Protein AF-W1NHV4-F1 (afdb_monomer_lite)

Structure (mmCIF, N/CA/C/O backbone):
data_AF-W1NHV4-F1
#
_entry.id   AF-W1NHV4-F1
#
loop_
_atom_site.group_PDB
_atom_site.id
_atom_site.type_symbol
_atom_site.label_atom_id
_atom_site.label_alt_id
_atom_site.label_comp_id
_atom_site.label_asym_id
_atom_site.label_entity_id
_atom_site.label_seq_id
_atom_site.pdbx_PDB_ins_code
_atom_site.Cartn_x
_atom_site.Cartn_y
_atom_site.Cartn_z
_atom_site.occupancy
_atom_site.B_iso_or_equiv
_atom_site.auth_seq_id
_atom_site.auth_comp_id
_atom_site.auth_asym_id
_atom_site.auth_atom_id
_atom_site.pdbx_PDB_model_num
ATOM 1 N N . MET A 1 1 ? 0.121 -17.713 -3.257 1.00 36.97 1 MET A N 1
ATOM 2 C CA . MET A 1 1 ? 0.623 -18.072 -1.911 1.00 36.97 1 MET A CA 1
ATOM 3 C C . MET A 1 1 ? 0.901 -16.801 -1.119 1.00 36.97 1 MET A C 1
ATOM 5 O O . MET A 1 1 ? 1.816 -16.058 -1.459 1.00 36.97 1 MET A O 1
ATOM 9 N N . ARG A 1 2 ? 0.056 -16.506 -0.126 1.00 38.03 2 ARG A N 1
ATOM 10 C CA . ARG A 1 2 ? 0.195 -15.364 0.790 1.00 38.03 2 ARG A CA 1
ATOM 11 C C . ARG A 1 2 ? 1.326 -15.723 1.761 1.00 38.03 2 ARG A C 1
ATOM 13 O O . ARG A 1 2 ? 1.175 -16.647 2.546 1.00 38.03 2 ARG A O 1
ATOM 20 N N . LYS A 1 3 ? 2.493 -15.087 1.636 1.00 39.41 3 LYS A N 1
ATOM 21 C CA . LYS A 1 3 ? 3.604 -15.299 2.575 1.00 39.41 3 LYS A CA 1
ATOM 22 C C . LYS A 1 3 ? 3.245 -14.565 3.867 1.00 39.41 3 LYS A C 1
ATOM 24 O O . LYS A 1 3 ? 3.021 -13.354 3.811 1.00 39.41 3 LYS A O 1
ATOM 29 N N . GLU A 1 4 ? 3.141 -15.279 4.985 1.00 45.03 4 GLU A N 1
ATOM 30 C CA . GLU A 1 4 ? 2.967 -14.656 6.299 1.00 45.03 4 GLU A CA 1
ATOM 31 C C . GLU A 1 4 ? 4.111 -13.661 6.521 1.00 45.03 4 GLU A C 1
ATOM 33 O O . GLU A 1 4 ? 5.291 -13.984 6.360 1.00 45.03 4 GLU A O 1
ATOM 38 N N . ARG A 1 5 ? 3.766 -12.400 6.797 1.00 49.97 5 ARG A N 1
ATOM 39 C CA . ARG A 1 5 ? 4.763 -11.383 7.132 1.00 49.97 5 ARG A CA 1
ATOM 40 C C . ARG A 1 5 ? 5.202 -11.654 8.568 1.00 49.97 5 ARG A C 1
ATOM 42 O O . ARG A 1 5 ? 4.560 -11.175 9.495 1.00 49.97 5 ARG A O 1
ATOM 49 N N . HIS A 1 6 ? 6.256 -12.449 8.739 1.00 53.03 6 HIS A N 1
ATOM 50 C CA . HIS A 1 6 ? 6.857 -12.672 10.050 1.00 53.03 6 HIS A CA 1
ATOM 51 C C . HIS A 1 6 ? 7.302 -11.333 10.648 1.00 53.03 6 HIS A C 1
ATOM 53 O O . HIS A 1 6 ? 7.964 -10.528 9.987 1.00 53.03 6 HIS A O 1
ATOM 59 N N . LEU A 1 7 ? 6.900 -11.089 11.895 1.00 61.88 7 LEU A N 1
ATOM 60 C CA . LEU A 1 7 ? 7.459 -10.015 12.705 1.00 61.88 7 LEU A CA 1
ATOM 61 C C . LEU A 1 7 ? 8.956 -10.267 12.863 1.00 61.88 7 LEU A C 1
ATOM 63 O O . LEU A 1 7 ? 9.374 -11.402 13.071 1.00 61.88 7 LEU A O 1
ATOM 67 N N . TYR A 1 8 ? 9.748 -9.207 12.748 1.00 70.75 8 TYR A N 1
ATOM 68 C CA . TYR A 1 8 ? 11.199 -9.297 12.774 1.00 70.75 8 TYR A CA 1
ATOM 69 C C . TYR A 1 8 ? 11.680 -9.775 14.150 1.00 70.75 8 TYR A C 1
ATOM 71 O O . TYR A 1 8 ? 11.589 -9.050 15.141 1.00 70.75 8 TYR A O 1
ATOM 79 N N . THR A 1 9 ? 12.160 -11.010 14.222 1.00 79.81 9 THR A N 1
ATOM 80 C CA . THR A 1 9 ? 12.624 -11.641 15.459 1.00 79.81 9 THR A CA 1
ATOM 81 C C . THR A 1 9 ? 14.094 -11.327 15.737 1.00 79.81 9 THR A C 1
ATOM 83 O O . THR A 1 9 ? 14.840 -10.851 14.878 1.00 79.81 9 THR A O 1
ATOM 86 N N . HIS A 1 10 ? 14.555 -11.638 16.950 1.00 82.56 10 HIS A N 1
ATOM 87 C CA . HIS A 1 10 ? 15.978 -11.551 17.286 1.00 82.56 10 HIS A CA 1
ATOM 88 C C . HIS A 1 10 ? 16.854 -12.389 16.334 1.00 82.56 10 HIS A C 1
ATOM 90 O O . HIS A 1 10 ? 17.916 -11.940 15.903 1.00 82.56 10 HIS A O 1
ATOM 96 N N . ASN A 1 11 ? 16.370 -13.570 15.939 1.00 81.19 11 ASN A N 1
ATOM 97 C CA . ASN A 1 11 ? 17.054 -14.439 14.983 1.00 81.19 11 ASN A CA 1
ATOM 98 C C . ASN A 1 11 ? 17.150 -13.796 13.593 1.00 81.19 11 ASN A C 1
ATOM 100 O O . ASN A 1 11 ? 18.205 -13.875 12.962 1.00 81.19 11 ASN A O 1
ATOM 104 N N . ASP A 1 12 ? 16.108 -13.082 13.153 1.00 79.25 12 ASP A N 1
ATOM 105 C CA . ASP A 1 12 ? 16.146 -12.302 11.909 1.00 79.25 12 ASP A CA 1
ATOM 106 C C . ASP A 1 12 ? 17.193 -11.184 11.989 1.00 79.25 12 ASP A C 1
ATOM 108 O O . ASP A 1 12 ? 17.888 -10.907 11.012 1.00 79.25 12 ASP A O 1
ATOM 112 N N . TRP A 1 13 ? 17.388 -10.587 13.169 1.00 79.81 13 TRP A N 1
ATOM 113 C CA . TRP A 1 13 ? 18.407 -9.559 13.402 1.00 79.81 13 TRP A CA 1
ATOM 114 C C . TRP A 1 13 ? 19.836 -10.106 13.307 1.00 79.81 13 TRP A C 1
ATOM 116 O O . TRP A 1 13 ? 20.701 -9.497 12.669 1.00 79.81 13 TRP A O 1
ATOM 126 N N . ILE A 1 14 ? 20.080 -11.287 13.876 1.00 81.25 14 ILE A N 1
ATOM 127 C CA . ILE A 1 14 ? 21.361 -11.994 13.741 1.00 81.25 14 ILE A CA 1
ATOM 128 C C . ILE A 1 14 ? 21.604 -12.362 12.274 1.00 81.25 14 ILE A C 1
ATOM 130 O O . ILE A 1 14 ? 22.683 -12.104 11.731 1.00 81.25 14 ILE A O 1
ATOM 134 N N . GLN A 1 15 ? 20.588 -12.913 11.605 1.00 78.56 15 GLN A N 1
ATOM 135 C CA . GLN A 1 15 ? 20.672 -13.298 10.200 1.00 78.56 15 GLN A CA 1
ATOM 136 C C . GLN A 1 15 ? 20.927 -12.085 9.298 1.00 78.56 15 GLN A C 1
ATOM 138 O O . GLN 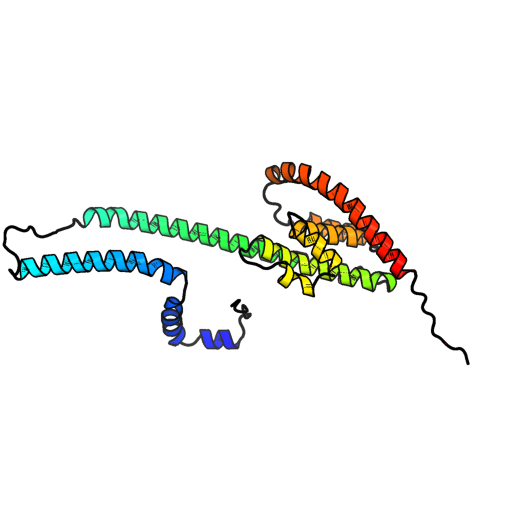A 1 15 ? 21.710 -12.168 8.345 1.00 78.56 15 GLN A O 1
ATOM 143 N N . HIS A 1 16 ? 20.330 -10.943 9.632 1.00 78.06 16 HIS A N 1
ATOM 144 C CA . HIS A 1 16 ? 20.620 -9.668 9.006 1.00 78.06 16 HIS A CA 1
ATOM 145 C C . HIS A 1 16 ? 22.097 -9.343 9.205 1.00 78.06 16 HIS A C 1
ATOM 147 O O . HIS A 1 16 ? 22.797 -9.204 8.212 1.00 78.06 16 HIS A O 1
ATOM 153 N N . ARG A 1 17 ? 22.657 -9.288 10.416 1.00 80.81 17 ARG A N 1
ATOM 154 C CA . ARG A 1 17 ? 24.062 -8.866 10.640 1.00 80.81 17 ARG A CA 1
ATOM 155 C C . ARG A 1 17 ? 25.139 -9.658 9.862 1.00 80.81 17 ARG A C 1
ATOM 157 O O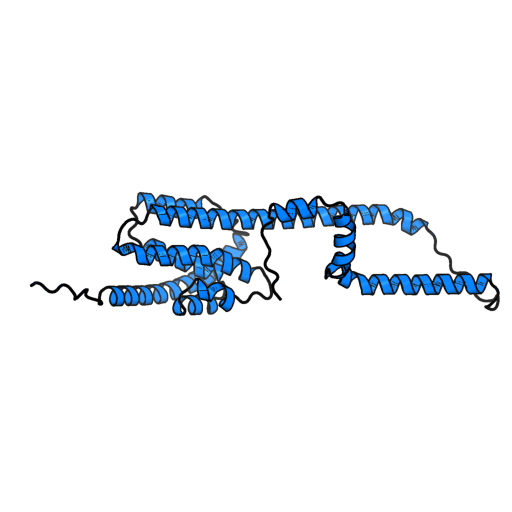 . ARG A 1 17 ? 26.262 -9.177 9.751 1.00 80.81 17 ARG A O 1
ATOM 164 N N . SER A 1 18 ? 24.815 -10.818 9.285 1.00 83.69 18 SER A N 1
ATOM 165 C CA . SER A 1 18 ? 25.718 -11.566 8.398 1.00 83.69 18 SER A CA 1
ATOM 166 C C . SER A 1 18 ? 26.233 -10.742 7.199 1.00 83.69 18 SER A C 1
ATOM 168 O O . SER A 1 18 ? 25.492 -10.013 6.540 1.00 83.69 18 SER A O 1
ATOM 170 N N . SER A 1 19 ? 27.518 -10.893 6.866 1.00 80.88 19 SER A N 1
ATOM 171 C CA . SER A 1 19 ? 28.157 -10.223 5.719 1.00 80.88 19 SER A CA 1
ATOM 172 C C . SER A 1 19 ? 27.645 -10.737 4.364 1.00 80.88 19 SER A C 1
ATOM 174 O O . SER A 1 19 ? 27.509 -9.968 3.411 1.00 80.88 19 SER A O 1
ATOM 176 N N . LEU A 1 20 ? 27.255 -12.017 4.301 1.00 80.06 20 LEU A N 1
ATOM 177 C CA . LEU A 1 20 ? 26.679 -12.677 3.119 1.00 80.06 20 LEU A CA 1
ATOM 178 C C . LEU A 1 20 ? 25.249 -12.218 2.781 1.00 80.06 20 LEU A C 1
ATOM 180 O O . LEU A 1 20 ? 24.668 -12.661 1.785 1.00 80.06 20 LEU A O 1
ATOM 184 N N . ARG A 1 21 ? 24.673 -11.315 3.581 1.00 78.69 21 ARG A N 1
ATOM 185 C CA . ARG A 1 21 ? 23.338 -10.755 3.363 1.00 78.69 21 ARG A CA 1
ATOM 186 C C . ARG A 1 21 ? 23.200 -10.098 1.990 1.00 78.69 21 ARG A C 1
ATOM 188 O O . ARG A 1 21 ? 22.196 -10.315 1.320 1.00 78.69 21 ARG A O 1
ATOM 195 N N . HIS A 1 22 ? 24.206 -9.343 1.548 1.00 79.25 22 HIS A N 1
ATOM 196 C CA . HIS A 1 22 ? 24.170 -8.646 0.257 1.00 79.25 22 HIS A CA 1
ATOM 197 C C . HIS A 1 22 ? 24.079 -9.624 -0.915 1.00 79.25 22 HIS A C 1
ATOM 199 O O . HIS A 1 22 ? 23.268 -9.426 -1.812 1.00 79.25 22 HIS A O 1
ATOM 205 N N . VAL A 1 23 ? 24.832 -10.727 -0.866 1.00 80.38 23 VAL A N 1
ATOM 206 C CA . VAL A 1 23 ? 24.798 -11.776 -1.897 1.00 80.38 23 VAL A CA 1
ATOM 207 C C . VAL A 1 23 ? 23.439 -12.470 -1.915 1.00 80.38 23 VAL A C 1
ATOM 209 O O . VAL A 1 23 ? 22.836 -12.632 -2.974 1.00 80.38 23 VAL A O 1
ATOM 212 N N . ARG A 1 24 ? 22.903 -12.817 -0.739 1.00 80.81 24 ARG A N 1
ATOM 213 C CA . ARG A 1 24 ? 21.566 -13.414 -0.633 1.00 80.81 24 ARG A CA 1
ATOM 214 C C . ARG A 1 24 ? 20.487 -12.476 -1.164 1.00 80.81 24 ARG A C 1
ATOM 216 O O . ARG A 1 24 ? 19.602 -12.923 -1.887 1.00 80.81 24 ARG A O 1
ATOM 223 N N . HIS A 1 25 ? 20.571 -11.187 -0.837 1.00 77.25 25 HIS A N 1
ATOM 224 C CA . HIS A 1 25 ? 19.632 -10.195 -1.340 1.00 77.25 25 HIS A CA 1
ATOM 225 C C . HIS A 1 25 ? 19.751 -10.011 -2.845 1.00 77.25 25 HIS A C 1
ATOM 227 O O . HIS A 1 25 ? 18.714 -10.027 -3.496 1.00 77.25 25 HIS A O 1
ATOM 233 N N . LEU A 1 26 ? 20.961 -9.932 -3.402 1.00 79.50 26 LEU A N 1
ATOM 234 C CA . LEU A 1 26 ? 21.180 -9.865 -4.850 1.00 79.50 26 LEU A CA 1
ATOM 235 C C . LEU A 1 26 ? 20.558 -11.067 -5.570 1.00 79.50 26 LEU A C 1
ATOM 237 O O . LEU A 1 26 ? 19.784 -10.878 -6.505 1.00 79.50 26 LEU A O 1
ATOM 241 N N . LEU A 1 27 ? 20.808 -12.286 -5.083 1.00 78.81 27 LEU A N 1
ATOM 242 C CA . LEU A 1 27 ? 20.239 -13.506 -5.664 1.00 78.81 27 LEU A CA 1
ATOM 243 C C . LEU A 1 27 ? 18.713 -13.562 -5.511 1.00 78.81 27 LEU A C 1
ATOM 245 O O . LEU A 1 27 ? 18.005 -13.907 -6.452 1.00 78.81 27 LEU A O 1
ATOM 249 N N . SER A 1 28 ? 18.181 -13.159 -4.354 1.00 77.88 28 SER A N 1
ATOM 250 C CA . SER A 1 28 ? 16.730 -13.089 -4.138 1.00 77.88 28 SER A CA 1
ATOM 251 C C . SER A 1 28 ? 16.059 -11.948 -4.913 1.00 77.88 28 SER A C 1
ATOM 253 O O . SER A 1 28 ? 14.869 -12.032 -5.209 1.00 77.88 28 SER A O 1
ATOM 255 N N . SER A 1 29 ? 16.804 -10.901 -5.281 1.00 75.94 29 SER A N 1
ATOM 256 C CA . SER A 1 29 ? 16.293 -9.728 -6.000 1.00 75.94 29 SER A CA 1
ATOM 257 C C . SER A 1 29 ? 15.784 -10.105 -7.391 1.00 75.94 29 SER A C 1
ATOM 259 O O . SER A 1 29 ? 14.795 -9.543 -7.855 1.00 75.94 29 SER A O 1
ATOM 261 N N . LEU A 1 30 ? 16.365 -11.142 -8.006 1.00 70.75 30 LEU A N 1
ATOM 262 C CA . LEU A 1 30 ? 15.905 -11.705 -9.281 1.00 70.75 30 LEU A CA 1
ATOM 263 C C . LEU A 1 30 ? 14.493 -12.314 -9.208 1.00 70.75 30 LEU A C 1
ATOM 265 O O . LEU A 1 30 ? 13.847 -12.482 -10.235 1.00 70.75 30 LEU A O 1
ATOM 269 N N . SER A 1 31 ? 13.981 -12.597 -8.005 1.00 75.81 31 SER A N 1
ATOM 270 C CA . SER A 1 31 ? 12.590 -13.031 -7.796 1.00 75.81 31 SER A CA 1
ATOM 271 C C . SER A 1 31 ? 11.607 -11.869 -7.586 1.00 75.81 31 SER A C 1
ATOM 273 O O . SER A 1 31 ? 10.395 -12.080 -7.501 1.00 75.81 31 SER A O 1
ATOM 275 N N . SER A 1 32 ? 12.101 -10.630 -7.488 1.00 85.12 32 SER A N 1
ATOM 276 C CA . SER A 1 32 ? 11.257 -9.455 -7.279 1.00 85.12 32 SER A CA 1
ATOM 277 C C . SER A 1 32 ? 10.478 -9.118 -8.545 1.00 85.12 32 SER A C 1
ATOM 279 O O . SER A 1 32 ? 11.055 -8.951 -9.618 1.00 85.12 32 SER A O 1
ATOM 281 N N . ARG A 1 33 ? 9.162 -8.912 -8.410 1.00 81.94 33 ARG A N 1
ATOM 282 C CA . ARG A 1 33 ? 8.297 -8.456 -9.513 1.00 81.94 33 ARG A CA 1
ATOM 283 C C . ARG A 1 33 ? 8.788 -7.159 -10.154 1.00 81.94 33 ARG A C 1
ATOM 285 O O . ARG A 1 33 ? 8.660 -7.006 -11.361 1.00 81.94 33 ARG A O 1
ATOM 292 N N . VAL A 1 34 ? 9.382 -6.258 -9.367 1.00 83.88 34 VAL A N 1
ATOM 293 C CA . VAL A 1 34 ? 9.935 -4.997 -9.883 1.00 83.88 34 VAL A CA 1
ATOM 294 C C . VAL A 1 34 ? 11.126 -5.272 -10.800 1.00 83.88 34 VAL A C 1
ATOM 296 O O . VAL A 1 34 ? 11.172 -4.759 -11.913 1.00 83.88 34 VAL A O 1
ATOM 299 N N . VAL A 1 35 ? 12.051 -6.138 -10.382 1.00 84.06 35 VAL A N 1
ATOM 300 C CA . VAL A 1 35 ? 13.222 -6.509 -11.192 1.00 84.06 35 VAL A CA 1
ATOM 301 C C . VAL A 1 35 ? 12.794 -7.273 -12.440 1.00 84.06 35 VAL A C 1
ATOM 303 O O . VAL A 1 35 ? 13.227 -6.930 -13.534 1.00 84.06 35 VAL A O 1
ATOM 306 N N . LEU A 1 36 ? 11.873 -8.230 -12.305 1.00 85.62 36 LEU A N 1
ATOM 307 C CA . LEU A 1 36 ? 11.320 -8.974 -13.438 1.00 85.62 36 LEU A CA 1
ATOM 308 C C . LEU A 1 36 ? 10.607 -8.060 -14.444 1.00 85.62 36 LEU A C 1
ATOM 310 O O . LEU A 1 36 ? 10.719 -8.280 -15.645 1.00 85.62 36 LEU A O 1
ATOM 314 N N . SER A 1 37 ? 9.943 -6.995 -13.983 1.00 89.38 37 SER A N 1
ATOM 315 C CA . SER A 1 37 ? 9.321 -6.011 -14.878 1.00 89.38 37 SER A CA 1
ATOM 316 C C . SER A 1 37 ? 10.331 -5.164 -15.664 1.00 89.38 37 SER A C 1
ATOM 318 O O . SER A 1 37 ? 10.003 -4.664 -16.736 1.00 89.38 37 SER A O 1
ATOM 320 N N . LEU A 1 38 ? 11.570 -5.037 -15.172 1.00 90.88 38 LEU A N 1
ATOM 321 C CA . LEU A 1 38 ? 12.655 -4.331 -15.860 1.00 90.88 38 LEU A CA 1
ATOM 322 C C . LEU A 1 38 ? 13.394 -5.219 -16.870 1.00 90.88 38 LEU A C 1
ATOM 324 O O . LEU A 1 38 ? 14.105 -4.691 -17.723 1.00 90.88 38 LEU A O 1
ATOM 328 N N . VAL A 1 39 ? 13.222 -6.544 -16.817 1.00 90.12 39 VAL A N 1
ATOM 329 C CA . VAL A 1 39 ? 13.920 -7.473 -17.719 1.00 90.12 39 VAL A CA 1
ATOM 330 C C . VAL A 1 39 ? 13.601 -7.193 -19.196 1.00 90.12 39 VAL A C 1
ATOM 332 O O . VAL A 1 39 ? 14.555 -7.006 -19.950 1.00 90.12 39 VAL A O 1
ATOM 335 N N . PRO A 1 40 ? 12.331 -7.080 -19.645 1.00 93.88 40 PRO A N 1
ATOM 336 C CA . PRO A 1 40 ? 12.034 -6.816 -21.055 1.00 93.88 40 PRO A CA 1
ATOM 337 C C . PRO A 1 40 ? 12.660 -5.525 -21.619 1.00 93.88 40 PRO A C 1
ATOM 339 O O . PRO A 1 40 ? 13.328 -5.615 -22.652 1.00 93.88 40 PRO A O 1
ATOM 342 N N . PRO A 1 41 ? 12.526 -4.336 -20.985 1.00 95.00 41 PRO A N 1
ATOM 343 C CA . PRO A 1 41 ? 13.134 -3.121 -21.527 1.00 95.00 41 PRO A CA 1
ATOM 344 C C . PRO A 1 41 ? 14.666 -3.171 -21.494 1.00 95.00 41 PRO A C 1
ATOM 346 O O . PRO A 1 41 ? 15.306 -2.747 -22.453 1.00 95.00 41 PRO A O 1
ATOM 349 N N . VAL A 1 42 ? 15.273 -3.726 -20.438 1.00 94.88 42 VAL A N 1
ATOM 350 C CA . VAL A 1 42 ? 16.738 -3.851 -20.356 1.00 94.88 42 VAL A CA 1
ATOM 351 C C . VAL A 1 42 ? 17.270 -4.785 -21.443 1.00 94.88 42 VAL A C 1
ATOM 353 O O . VAL A 1 42 ? 18.250 -4.441 -22.105 1.00 94.88 42 VAL A O 1
ATOM 356 N N . LEU A 1 43 ? 16.615 -5.927 -21.674 1.00 95.69 43 LEU A N 1
ATOM 357 C CA . LEU A 1 43 ? 16.964 -6.847 -22.761 1.00 95.69 43 LEU A CA 1
ATOM 358 C C . LEU A 1 43 ? 16.830 -6.178 -24.133 1.00 95.69 43 LEU A C 1
ATOM 360 O O . LEU A 1 43 ? 17.716 -6.306 -24.974 1.00 95.69 43 LEU A O 1
ATOM 364 N N . PHE A 1 44 ? 15.770 -5.404 -24.356 1.00 97.12 44 PHE A N 1
ATOM 365 C CA . PHE A 1 44 ? 15.607 -4.662 -25.604 1.00 97.12 44 PHE A CA 1
ATOM 366 C C . PHE A 1 44 ? 16.767 -3.678 -25.845 1.00 97.12 44 PHE A C 1
ATOM 368 O O . PHE A 1 44 ? 17.421 -3.736 -26.883 1.00 97.12 44 PHE A O 1
ATOM 375 N N . PHE A 1 45 ? 17.107 -2.825 -24.875 1.00 95.62 45 PHE A N 1
ATOM 376 C CA . PHE A 1 45 ? 18.204 -1.866 -25.063 1.00 95.62 45 PHE A CA 1
ATOM 377 C C . PHE A 1 45 ? 19.579 -2.535 -25.175 1.00 95.62 45 PHE A C 1
ATOM 379 O O . PHE A 1 45 ? 20.411 -2.088 -25.964 1.00 95.62 45 PHE A O 1
ATOM 386 N N . THR A 1 46 ? 19.825 -3.617 -24.432 1.00 96.94 46 THR A N 1
ATOM 387 C CA . THR A 1 46 ? 21.092 -4.365 -24.525 1.00 96.94 46 THR A CA 1
ATOM 388 C C . THR A 1 46 ? 21.239 -5.096 -25.854 1.00 96.94 46 THR A C 1
ATOM 390 O O . THR A 1 46 ? 22.327 -5.074 -26.423 1.00 96.94 46 THR A O 1
ATOM 393 N N . THR A 1 47 ? 20.166 -5.681 -26.393 1.00 97.62 47 THR A N 1
ATOM 394 C CA . THR A 1 47 ? 20.196 -6.310 -27.727 1.00 97.62 47 THR A CA 1
ATOM 395 C C . THR A 1 47 ? 20.460 -5.280 -28.823 1.00 97.62 47 THR A C 1
ATOM 397 O O . THR A 1 47 ? 21.349 -5.493 -29.645 1.00 97.62 47 THR A O 1
ATOM 400 N N . VAL A 1 48 ? 19.789 -4.124 -28.795 1.00 96.62 48 VAL A N 1
ATOM 401 C CA . VAL A 1 48 ? 20.053 -3.021 -29.737 1.00 96.62 48 VAL A CA 1
ATOM 402 C C . VAL A 1 48 ? 21.502 -2.535 -29.631 1.00 96.62 48 VAL A C 1
ATOM 404 O O . VAL A 1 48 ? 22.179 -2.389 -30.649 1.00 96.62 48 VAL A O 1
ATOM 407 N N . ALA A 1 49 ? 22.013 -2.337 -28.412 1.00 95.50 49 ALA A N 1
ATOM 408 C CA . ALA A 1 49 ? 23.399 -1.927 -28.195 1.00 95.50 49 ALA A CA 1
ATOM 409 C C . ALA A 1 49 ? 24.403 -2.969 -28.720 1.00 95.50 49 ALA A C 1
ATOM 411 O O . ALA A 1 49 ? 25.377 -2.599 -29.375 1.00 95.50 49 ALA A O 1
ATOM 412 N N . ALA A 1 50 ? 24.150 -4.261 -28.487 1.00 97.19 50 ALA A N 1
ATOM 413 C CA . ALA A 1 50 ? 24.988 -5.351 -28.979 1.00 97.19 50 ALA A CA 1
ATOM 414 C C . ALA A 1 50 ? 25.002 -5.418 -30.514 1.00 97.19 50 ALA A C 1
ATOM 416 O O . ALA A 1 50 ? 26.070 -5.571 -31.107 1.00 97.19 50 ALA A O 1
ATOM 417 N N . VAL A 1 51 ? 23.848 -5.230 -31.165 1.00 96.25 51 VAL A N 1
ATOM 418 C CA . VAL A 1 51 ? 23.748 -5.171 -32.632 1.00 96.25 51 VAL A CA 1
ATOM 419 C C . VAL A 1 51 ? 24.572 -4.005 -33.180 1.00 96.25 51 VAL A C 1
ATOM 421 O O . VAL A 1 51 ? 25.416 -4.224 -34.048 1.00 96.25 51 VAL A O 1
ATOM 424 N N . ILE A 1 52 ? 24.413 -2.794 -32.636 1.00 94.81 52 ILE A N 1
ATOM 425 C CA . ILE A 1 52 ? 25.174 -1.610 -33.079 1.00 94.81 52 ILE A CA 1
ATOM 426 C C . ILE A 1 52 ? 26.681 -1.807 -32.862 1.00 94.81 52 ILE A C 1
ATOM 428 O O . ILE A 1 52 ? 27.478 -1.487 -33.746 1.00 94.81 52 ILE A O 1
ATOM 432 N N . ALA A 1 53 ? 27.079 -2.356 -31.710 1.00 94.81 53 ALA A N 1
ATOM 433 C CA . ALA A 1 53 ? 28.478 -2.647 -31.415 1.00 94.81 53 ALA A CA 1
ATOM 434 C C . ALA A 1 53 ? 29.056 -3.661 -32.412 1.00 94.81 53 ALA A C 1
ATOM 436 O O . ALA A 1 53 ? 30.096 -3.395 -33.009 1.00 94.81 53 ALA A O 1
ATOM 437 N N . SER A 1 54 ? 28.349 -4.769 -32.657 1.00 94.06 54 SER A N 1
ATOM 438 C CA . SER A 1 54 ? 28.778 -5.801 -33.609 1.00 94.06 54 SER A CA 1
ATOM 439 C C . SER A 1 54 ? 28.884 -5.274 -35.045 1.00 94.06 54 SER A C 1
ATOM 441 O O . SER A 1 54 ? 29.867 -5.564 -35.725 1.00 94.06 54 SER A O 1
ATOM 443 N N . TYR A 1 55 ? 27.941 -4.429 -35.479 1.00 93.06 55 TYR A N 1
ATOM 444 C CA . TYR A 1 55 ? 27.970 -3.759 -36.781 1.00 93.06 55 TYR A CA 1
ATOM 445 C C . TYR A 1 55 ? 29.205 -2.862 -36.923 1.00 93.06 55 TYR A C 1
ATOM 447 O O . TYR A 1 55 ? 29.959 -2.984 -37.890 1.00 93.06 55 TYR A O 1
ATOM 455 N N . ASN A 1 56 ? 29.460 -2.002 -35.933 1.00 92.69 56 ASN A N 1
ATOM 456 C CA . ASN A 1 56 ? 30.623 -1.118 -35.953 1.00 92.69 56 ASN A CA 1
ATOM 457 C C . ASN A 1 56 ? 31.939 -1.918 -35.932 1.00 92.69 56 ASN A C 1
ATOM 459 O O . ASN A 1 56 ? 32.877 -1.560 -36.643 1.00 92.69 56 ASN A O 1
ATOM 463 N N . THR A 1 57 ? 32.014 -3.024 -35.182 1.00 92.38 57 THR A N 1
ATOM 464 C CA . THR A 1 57 ? 33.179 -3.925 -35.192 1.00 92.38 57 THR A CA 1
ATOM 465 C C . THR A 1 57 ? 33.374 -4.600 -36.553 1.00 92.38 57 THR A C 1
ATOM 467 O O . THR A 1 57 ? 34.504 -4.666 -37.031 1.00 92.38 57 THR A O 1
ATOM 470 N N . ALA A 1 58 ? 32.305 -5.057 -37.213 1.00 91.94 58 ALA A N 1
ATOM 471 C CA . ALA A 1 58 ? 32.390 -5.695 -38.529 1.00 91.94 58 ALA A CA 1
ATOM 472 C C . ALA A 1 58 ? 32.905 -4.737 -39.620 1.00 91.94 58 ALA A C 1
ATOM 474 O O . ALA A 1 58 ? 33.701 -5.144 -40.468 1.00 91.94 58 ALA A O 1
ATOM 475 N N . ILE A 1 59 ? 32.514 -3.457 -39.562 1.00 90.12 59 ILE A N 1
ATOM 476 C CA . ILE A 1 59 ? 33.056 -2.410 -40.443 1.00 90.12 59 ILE A CA 1
ATOM 477 C C . ILE A 1 59 ? 34.550 -2.199 -40.184 1.00 90.12 59 ILE A C 1
ATOM 479 O O . ILE A 1 59 ? 35.333 -2.175 -41.130 1.00 90.12 59 ILE A O 1
ATOM 483 N N . LEU A 1 60 ? 34.964 -2.086 -38.917 1.00 88.25 60 LEU A N 1
ATOM 484 C CA . LEU A 1 60 ? 36.376 -1.886 -38.559 1.00 88.25 60 LEU A CA 1
ATOM 485 C C . LEU A 1 60 ? 37.270 -3.062 -38.986 1.00 88.25 60 LEU A C 1
ATOM 487 O O . LEU A 1 60 ? 38.427 -2.853 -39.340 1.00 88.25 60 LEU A O 1
ATOM 491 N N . MET A 1 61 ? 36.728 -4.282 -38.990 1.00 91.44 61 MET A N 1
ATOM 492 C CA . MET A 1 61 ? 37.414 -5.498 -39.443 1.00 91.44 61 MET A CA 1
ATOM 493 C C . MET A 1 61 ? 37.353 -5.711 -40.968 1.00 91.44 61 MET A C 1
ATOM 495 O O . MET A 1 61 ? 37.800 -6.751 -41.449 1.00 91.44 61 MET A O 1
ATOM 499 N N . ASN A 1 62 ? 36.808 -4.757 -41.737 1.00 85.75 62 ASN A N 1
ATOM 500 C CA . ASN A 1 62 ? 36.615 -4.834 -43.193 1.00 85.75 62 ASN A CA 1
ATOM 501 C C . ASN A 1 62 ? 35.804 -6.059 -43.669 1.00 85.75 62 ASN A C 1
ATOM 503 O O . ASN A 1 62 ? 35.946 -6.497 -44.808 1.00 85.75 62 ASN A O 1
ATOM 507 N N . TRP A 1 63 ? 34.938 -6.621 -42.818 1.00 87.38 63 TRP A N 1
ATOM 508 C CA . TRP A 1 63 ? 34.027 -7.710 -43.208 1.00 87.38 63 TRP A CA 1
ATOM 509 C C . TRP A 1 63 ? 32.858 -7.224 -44.074 1.00 87.38 63 TRP A C 1
ATOM 511 O O . TRP A 1 63 ? 32.193 -8.023 -44.730 1.00 87.38 63 TRP A O 1
ATOM 521 N N . VAL A 1 64 ? 32.594 -5.917 -44.067 1.00 83.56 64 VAL A N 1
ATOM 522 C CA . VAL A 1 64 ? 31.481 -5.270 -44.765 1.00 83.56 64 VAL A CA 1
ATOM 523 C C . VAL A 1 64 ? 32.045 -4.282 -45.795 1.00 83.56 64 VAL A C 1
ATOM 525 O O . VAL A 1 64 ? 33.041 -3.618 -45.499 1.00 83.56 64 VAL A O 1
ATOM 528 N N . PRO A 1 65 ? 31.438 -4.146 -46.992 1.00 82.94 65 PRO A N 1
ATOM 529 C CA . PRO A 1 65 ? 31.894 -3.197 -48.004 1.00 82.94 65 PRO A CA 1
ATOM 530 C C . PRO A 1 65 ? 31.959 -1.755 -47.483 1.00 82.94 65 PRO A C 1
ATOM 532 O O . PRO A 1 65 ? 31.056 -1.297 -46.781 1.00 82.94 65 PRO A O 1
ATOM 535 N N . SER A 1 66 ? 32.978 -1.004 -47.908 1.00 76.38 66 SER A N 1
ATOM 536 C CA . SER A 1 66 ? 33.294 0.358 -47.437 1.00 76.38 66 SER A CA 1
ATOM 537 C C . SER A 1 66 ? 32.230 1.429 -47.729 1.00 76.38 66 SER A C 1
ATOM 539 O O . SER A 1 66 ? 32.403 2.581 -47.345 1.00 76.38 66 SER A O 1
ATOM 541 N N . PHE A 1 67 ? 31.140 1.077 -48.415 1.00 84.88 67 PHE A N 1
ATOM 542 C CA . PHE A 1 67 ? 30.013 1.974 -48.681 1.00 84.88 67 PHE A CA 1
ATOM 543 C C . PHE A 1 67 ? 29.174 2.274 -47.422 1.00 84.88 67 PHE A C 1
ATOM 545 O O . PHE A 1 67 ? 28.510 3.306 -47.356 1.00 84.88 67 PHE A O 1
ATOM 552 N N . PHE A 1 68 ? 29.197 1.398 -46.412 1.00 85.06 68 PHE A N 1
ATOM 553 C CA . PHE A 1 68 ? 28.397 1.570 -45.197 1.00 85.06 68 PHE A CA 1
ATOM 554 C C . PHE A 1 68 ? 29.062 2.518 -44.175 1.00 85.06 68 PHE A C 1
ATOM 556 O O . PHE A 1 68 ? 30.239 2.336 -43.854 1.00 85.06 68 PHE A O 1
ATOM 563 N N . PRO A 1 69 ? 28.335 3.512 -43.616 1.00 87.50 69 PRO A N 1
ATOM 564 C CA . PRO A 1 69 ? 28.901 4.464 -42.664 1.00 87.50 69 PRO A CA 1
ATOM 565 C C . PRO A 1 69 ? 29.011 3.888 -41.244 1.00 87.50 69 PRO A C 1
ATOM 567 O O . PRO A 1 69 ? 28.191 3.073 -40.808 1.00 87.50 69 PRO A O 1
ATOM 570 N N . LEU A 1 70 ? 29.995 4.387 -40.488 1.00 88.06 70 LEU A N 1
ATOM 571 C CA . LEU A 1 70 ? 30.144 4.097 -39.061 1.00 88.06 70 LEU A CA 1
ATOM 572 C C . LEU A 1 70 ? 29.083 4.854 -38.249 1.00 88.06 70 LEU A C 1
ATOM 574 O O . LEU A 1 70 ? 28.977 6.080 -38.347 1.00 88.06 70 LEU A O 1
ATOM 578 N N . LEU A 1 71 ? 28.343 4.146 -37.397 1.00 90.69 71 LEU A N 1
ATOM 579 C CA . LEU A 1 71 ? 27.322 4.760 -36.551 1.00 90.69 71 LEU A CA 1
ATOM 580 C C . LEU A 1 71 ? 27.977 5.425 -35.334 1.00 90.69 71 LEU A C 1
ATOM 582 O O . LEU A 1 71 ? 28.635 4.759 -34.531 1.00 90.69 71 LEU A O 1
ATOM 586 N N . ARG A 1 72 ? 27.780 6.741 -35.187 1.00 87.81 72 ARG A N 1
ATOM 587 C CA . ARG A 1 72 ? 28.274 7.550 -34.061 1.00 87.81 72 ARG A CA 1
ATOM 588 C C . ARG A 1 72 ? 27.125 8.330 -33.430 1.00 87.81 72 ARG A C 1
ATOM 590 O O . ARG A 1 72 ? 26.282 8.869 -34.139 1.00 87.81 72 ARG A O 1
ATOM 597 N N . ALA A 1 73 ? 27.136 8.436 -32.106 1.00 86.38 73 ALA A N 1
ATOM 598 C CA . ALA A 1 73 ? 26.210 9.271 -31.350 1.00 86.38 73 ALA A CA 1
ATOM 599 C C . ALA A 1 73 ? 26.990 10.342 -30.577 1.00 86.38 73 ALA A C 1
ATOM 601 O O . ALA A 1 73 ? 28.053 10.061 -30.025 1.00 86.38 73 ALA A O 1
ATOM 602 N N . SER A 1 74 ? 26.468 11.571 -30.540 1.00 90.88 74 SER A N 1
ATOM 603 C CA . SER A 1 74 ? 27.042 12.647 -29.723 1.00 90.88 74 SER A CA 1
ATOM 604 C C . SER A 1 74 ? 26.721 12.422 -28.245 1.00 90.88 74 SER A C 1
ATOM 606 O O . SER A 1 74 ? 25.585 12.097 -27.901 1.00 90.88 74 SER A O 1
ATOM 608 N N . SER A 1 75 ? 27.698 12.630 -27.359 1.00 91.50 75 SER A N 1
ATOM 609 C CA . SER A 1 75 ? 27.511 12.523 -25.905 1.00 91.50 75 SER A CA 1
ATOM 610 C C . SER A 1 75 ? 26.863 13.764 -25.281 1.00 91.50 75 SER A C 1
ATOM 612 O O . SER A 1 75 ? 26.406 13.701 -24.141 1.00 91.50 75 SER A O 1
ATOM 614 N N . LEU A 1 76 ? 26.811 14.891 -26.003 1.00 93.94 76 LEU A N 1
ATOM 615 C CA . LEU A 1 76 ? 26.329 16.173 -25.478 1.00 93.94 76 LEU A CA 1
ATOM 616 C C . LEU A 1 76 ? 24.867 16.116 -24.985 1.00 93.94 76 LEU A C 1
ATOM 618 O O . LEU A 1 76 ? 24.623 16.542 -23.856 1.00 93.94 76 LEU A O 1
ATOM 622 N N . PRO A 1 77 ? 23.898 15.540 -25.730 1.00 93.00 77 PRO A N 1
ATOM 623 C CA . PRO A 1 77 ? 22.524 15.426 -25.240 1.00 93.00 77 PRO A CA 1
ATOM 624 C C . PRO A 1 77 ? 22.430 14.614 -23.943 1.00 93.00 77 PRO A C 1
ATOM 626 O O . PRO A 1 77 ? 21.660 14.962 -23.052 1.00 93.00 77 PRO A O 1
ATOM 629 N N . TYR A 1 78 ? 23.245 13.565 -23.799 1.00 90.56 78 TYR A N 1
ATOM 630 C CA . TYR A 1 78 ? 23.275 12.745 -22.587 1.00 90.56 78 TYR A CA 1
ATOM 631 C C . TYR A 1 78 ? 23.826 13.526 -21.387 1.00 90.56 78 TYR A C 1
ATOM 633 O O . TYR A 1 78 ? 23.236 13.497 -20.312 1.00 90.56 78 TYR A O 1
ATOM 641 N N . GLN A 1 79 ? 24.909 14.283 -21.578 1.00 95.06 79 GLN A N 1
ATOM 642 C CA . GLN A 1 79 ? 25.510 15.097 -20.514 1.00 95.06 79 GLN A CA 1
ATOM 643 C C . GLN A 1 79 ? 24.565 16.193 -20.010 1.00 95.06 79 GLN A C 1
ATOM 645 O O . GLN A 1 79 ? 24.507 16.442 -18.809 1.00 95.06 79 GLN A O 1
ATOM 650 N N . LEU A 1 80 ? 23.800 16.818 -20.910 1.00 95.31 80 LEU A N 1
ATOM 651 C CA . LEU A 1 80 ? 22.843 17.866 -20.549 1.00 95.31 80 LEU A CA 1
ATOM 652 C C . LEU A 1 80 ? 21.575 17.307 -19.884 1.00 95.31 80 LEU A C 1
ATOM 654 O O . LEU A 1 80 ? 21.013 17.945 -18.997 1.00 95.31 80 LEU A O 1
ATOM 658 N N . THR A 1 81 ? 21.118 16.119 -20.289 1.00 95.94 81 THR A N 1
ATOM 659 C CA . THR A 1 81 ? 19.861 15.536 -19.782 1.00 95.94 81 THR A CA 1
ATOM 660 C C . THR A 1 81 ? 20.039 14.688 -18.525 1.00 95.94 81 THR A C 1
ATOM 662 O O . THR A 1 81 ? 19.116 14.624 -17.711 1.00 95.94 81 THR A O 1
ATOM 665 N N . ALA A 1 82 ? 21.206 14.072 -18.313 1.00 94.69 82 ALA A N 1
ATOM 666 C CA . ALA A 1 82 ? 21.433 13.179 -17.178 1.00 94.69 82 ALA A CA 1
ATOM 667 C C . ALA A 1 82 ? 21.209 13.845 -15.802 1.00 94.69 82 ALA A C 1
ATOM 669 O O . ALA A 1 82 ? 20.494 13.250 -14.991 1.00 94.69 82 ALA A O 1
ATOM 670 N N . PRO A 1 83 ? 21.705 15.070 -15.515 1.00 96.25 83 PRO A N 1
ATOM 671 C CA . PRO A 1 83 ? 21.450 15.729 -14.232 1.00 96.25 83 PRO A CA 1
ATOM 672 C C . PRO A 1 83 ? 19.968 16.051 -14.014 1.00 96.25 83 PRO A C 1
ATOM 674 O O . PRO A 1 83 ? 19.453 15.882 -12.910 1.00 96.25 83 PRO A O 1
ATOM 677 N N . ALA A 1 84 ? 19.263 16.465 -15.073 1.00 95.88 84 ALA A N 1
ATOM 678 C CA . ALA A 1 84 ? 17.835 16.759 -15.009 1.00 95.88 84 ALA A CA 1
ATOM 679 C C . ALA A 1 84 ? 17.016 15.492 -14.707 1.00 95.88 84 ALA A C 1
ATOM 681 O O . ALA A 1 84 ? 16.163 15.503 -13.821 1.00 95.88 84 ALA A O 1
ATOM 682 N N . LEU A 1 85 ? 17.315 14.377 -15.386 1.00 96.12 85 LEU A N 1
ATOM 683 C CA . LEU A 1 85 ? 16.675 13.084 -15.123 1.00 96.12 85 LEU A CA 1
ATOM 684 C C . LEU A 1 85 ? 16.981 12.564 -13.713 1.00 96.12 85 LEU A C 1
ATOM 686 O O . LEU A 1 85 ? 16.080 12.052 -13.049 1.00 96.12 85 LEU A O 1
ATOM 690 N N . ALA A 1 86 ? 18.220 12.722 -13.238 1.00 96.12 86 ALA A N 1
ATOM 691 C CA . ALA A 1 86 ? 18.608 12.336 -11.883 1.00 96.12 86 ALA A CA 1
ATOM 692 C C . ALA A 1 86 ? 17.823 13.127 -10.825 1.00 96.12 86 ALA A C 1
ATOM 694 O O . ALA A 1 86 ? 17.271 12.534 -9.899 1.00 96.12 86 ALA A O 1
ATOM 695 N N . LEU A 1 87 ? 17.705 14.447 -10.995 1.00 96.25 87 LEU A N 1
ATOM 696 C CA . LEU A 1 87 ? 16.960 15.304 -10.076 1.00 96.25 87 LEU A CA 1
ATOM 697 C C . LEU A 1 87 ? 15.459 14.969 -10.063 1.00 96.25 87 LEU A C 1
ATOM 699 O O . LEU A 1 87 ? 14.863 14.831 -8.994 1.00 96.25 87 LEU A O 1
ATOM 703 N N . LEU A 1 88 ? 14.857 14.768 -11.240 1.00 96.00 88 LEU A N 1
ATOM 704 C CA . LEU A 1 88 ? 13.460 14.339 -11.357 1.00 96.00 88 LEU A CA 1
ATOM 705 C C . LEU A 1 88 ? 13.218 12.988 -10.675 1.00 96.00 88 LEU A C 1
ATOM 707 O O . LEU A 1 88 ? 12.188 12.799 -10.025 1.00 96.00 88 LEU A O 1
ATOM 711 N N . LEU A 1 89 ? 14.165 12.053 -10.797 1.00 95.19 89 LEU A N 1
ATOM 712 C CA . LEU A 1 89 ? 14.081 10.758 -10.132 1.00 95.19 89 LEU A CA 1
ATOM 713 C C . LEU A 1 89 ? 14.109 10.912 -8.610 1.00 95.19 89 LEU A C 1
ATOM 715 O O . LEU A 1 89 ? 13.252 10.317 -7.959 1.00 95.19 89 LEU A O 1
ATOM 719 N N . VAL A 1 90 ? 15.014 11.736 -8.069 1.00 97.06 90 VAL A N 1
ATOM 720 C CA . VAL A 1 90 ? 15.105 12.012 -6.624 1.00 97.06 90 VAL A CA 1
ATOM 721 C C . VAL A 1 90 ? 13.799 12.604 -6.100 1.00 97.06 90 VAL A C 1
ATOM 723 O O . VAL A 1 90 ? 13.216 12.065 -5.161 1.00 97.06 90 VAL A O 1
ATOM 726 N N . PHE A 1 91 ? 13.271 13.650 -6.740 1.00 97.00 91 PHE A N 1
ATOM 727 C CA . PHE A 1 91 ? 12.001 14.245 -6.311 1.00 97.00 91 PHE A CA 1
ATOM 728 C C . PHE A 1 91 ? 10.836 13.256 -6.385 1.00 97.00 91 PHE A C 1
ATOM 730 O O . PHE A 1 91 ? 9.996 13.211 -5.483 1.00 97.00 91 PHE A O 1
ATOM 737 N N . ARG A 1 92 ? 10.800 12.405 -7.417 1.00 95.12 92 ARG A N 1
ATOM 738 C CA . ARG A 1 92 ? 9.775 11.363 -7.534 1.00 95.12 92 ARG A CA 1
ATOM 739 C C . ARG A 1 92 ? 9.893 10.320 -6.422 1.00 95.12 92 ARG A C 1
ATOM 741 O O . ARG A 1 92 ? 8.865 9.885 -5.897 1.00 95.12 92 ARG A O 1
ATOM 748 N N . THR A 1 93 ? 11.108 9.891 -6.079 1.00 96.19 93 THR A N 1
ATOM 749 C CA . THR A 1 93 ? 11.322 8.909 -5.007 1.00 96.19 93 THR A CA 1
ATOM 750 C C . THR A 1 93 ? 11.000 9.490 -3.639 1.00 96.19 93 THR A C 1
ATOM 752 O O . THR A 1 93 ? 10.325 8.815 -2.869 1.00 96.19 93 THR A O 1
ATOM 755 N N . GLU A 1 94 ? 11.367 10.746 -3.377 1.00 96.12 94 GLU A N 1
ATOM 756 C CA . GLU A 1 94 ? 11.029 11.452 -2.133 1.00 96.12 94 GLU A CA 1
ATOM 757 C C . GLU A 1 94 ? 9.512 11.583 -1.954 1.00 96.12 94 GLU A C 1
ATOM 759 O O . GLU A 1 94 ? 8.960 11.182 -0.929 1.00 96.12 94 GLU A O 1
ATOM 764 N N . ALA A 1 95 ? 8.797 12.039 -2.988 1.00 95.12 95 ALA A N 1
ATOM 765 C CA . ALA A 1 95 ? 7.339 12.138 -2.941 1.00 95.12 95 ALA A CA 1
ATOM 766 C C . ALA A 1 95 ? 6.666 10.764 -2.754 1.00 95.12 95 ALA A C 1
ATOM 768 O O . ALA A 1 95 ? 5.693 10.632 -2.009 1.00 95.12 95 ALA A O 1
ATOM 769 N N . SER A 1 96 ? 7.190 9.721 -3.407 1.00 94.00 96 SER A N 1
ATOM 770 C CA . SER A 1 96 ? 6.678 8.352 -3.253 1.00 94.00 96 SER A CA 1
ATOM 771 C C . SER A 1 96 ? 6.911 7.815 -1.839 1.00 94.00 96 SER A C 1
ATOM 773 O O . SER A 1 96 ? 6.023 7.178 -1.271 1.00 94.00 96 SER A O 1
ATOM 775 N N . TYR A 1 97 ? 8.082 8.093 -1.263 1.00 94.81 97 TYR A N 1
ATOM 776 C CA . TYR A 1 97 ? 8.427 7.702 0.100 1.00 94.81 97 TYR A CA 1
ATOM 777 C C . TYR A 1 97 ? 7.555 8.424 1.130 1.00 94.81 97 TYR A C 1
ATOM 779 O O . TYR A 1 97 ? 7.000 7.781 2.019 1.00 94.81 97 TYR A O 1
ATOM 787 N N . SER A 1 98 ? 7.352 9.733 0.962 1.00 94.94 98 SER A N 1
ATOM 788 C CA . SER A 1 98 ? 6.465 10.535 1.809 1.00 94.94 98 SER A CA 1
ATOM 789 C C . SER A 1 98 ? 5.045 9.953 1.868 1.00 94.94 98 SER A C 1
ATOM 791 O O . SER A 1 98 ? 4.526 9.721 2.960 1.00 94.94 98 SER A O 1
ATOM 793 N N . ARG A 1 99 ? 4.459 9.594 0.715 1.00 91.31 99 ARG A N 1
ATOM 794 C CA . ARG A 1 99 ? 3.127 8.957 0.644 1.00 91.31 99 ARG A CA 1
ATOM 795 C C . ARG A 1 99 ? 3.085 7.581 1.313 1.00 91.31 99 ARG A C 1
ATOM 797 O O . ARG A 1 99 ? 2.090 7.234 1.946 1.00 91.31 99 ARG A O 1
ATOM 804 N N . PHE A 1 100 ? 4.142 6.780 1.164 1.00 89.56 100 PHE A N 1
ATOM 805 C CA . PHE A 1 100 ? 4.242 5.482 1.838 1.00 89.56 100 PHE A CA 1
ATOM 806 C C . PHE A 1 100 ? 4.276 5.647 3.362 1.00 89.56 100 PHE A C 1
ATOM 808 O O . PHE A 1 100 ? 3.567 4.944 4.084 1.00 89.56 100 PHE A O 1
ATOM 815 N N . GLU A 1 101 ? 5.071 6.598 3.842 1.00 90.31 101 GLU A N 1
ATOM 816 C CA . GLU A 1 101 ? 5.213 6.897 5.261 1.00 90.31 101 GLU A CA 1
ATOM 817 C C . GLU A 1 101 ? 3.916 7.455 5.865 1.00 90.31 101 GLU A C 1
ATOM 819 O O . GLU A 1 101 ? 3.521 7.049 6.957 1.00 90.31 101 GLU A O 1
ATOM 824 N N . GLU A 1 102 ? 3.207 8.324 5.143 1.00 87.06 102 GLU A N 1
ATOM 825 C CA . GLU A 1 102 ? 1.878 8.809 5.527 1.00 87.06 102 GLU A CA 1
ATOM 826 C C . GLU A 1 102 ? 0.869 7.658 5.650 1.00 87.06 102 GLU A C 1
ATOM 828 O O . GLU A 1 102 ? 0.200 7.530 6.677 1.00 87.06 102 GLU A O 1
ATOM 833 N N . GLY A 1 103 ? 0.827 6.749 4.667 1.00 86.31 103 GLY A N 1
ATOM 834 C CA . GLY A 1 103 ? -0.022 5.556 4.728 1.00 86.31 103 GLY A CA 1
ATOM 835 C C . GLY A 1 103 ? 0.309 4.649 5.919 1.00 86.31 103 GLY A C 1
ATOM 836 O O . GLY A 1 103 ? -0.593 4.145 6.590 1.00 86.31 103 GLY A O 1
ATOM 837 N N . ARG A 1 104 ? 1.600 4.477 6.236 1.00 85.12 104 ARG A N 1
ATOM 838 C CA . ARG A 1 104 ? 2.054 3.715 7.410 1.00 85.12 104 ARG A CA 1
ATOM 839 C C . ARG A 1 104 ? 1.618 4.374 8.721 1.00 85.12 104 ARG A C 1
ATOM 841 O O . ARG A 1 104 ? 1.180 3.667 9.628 1.00 85.12 104 ARG A O 1
ATOM 848 N N . LYS A 1 105 ? 1.734 5.702 8.830 1.00 82.12 105 LYS A N 1
ATOM 849 C CA . LYS A 1 105 ? 1.276 6.468 10.001 1.00 82.12 105 LYS A CA 1
ATOM 850 C C . LYS A 1 105 ? -0.235 6.347 10.183 1.00 82.12 105 LYS A C 1
ATOM 852 O O . LYS A 1 105 ? -0.663 5.985 11.273 1.00 82.12 105 LYS A O 1
ATOM 857 N N . ALA A 1 106 ? -1.016 6.536 9.117 1.00 83.81 106 ALA A N 1
ATOM 858 C CA . ALA A 1 106 ? -2.472 6.396 9.151 1.00 83.81 106 ALA A CA 1
ATOM 859 C C . ALA A 1 106 ? -2.910 4.985 9.586 1.00 83.81 106 ALA A C 1
ATOM 861 O O . ALA A 1 106 ? -3.794 4.837 10.428 1.00 83.81 106 ALA A O 1
ATOM 862 N N . TRP A 1 107 ? -2.248 3.938 9.079 1.00 85.06 107 TRP A N 1
ATOM 863 C CA . TRP A 1 107 ? -2.492 2.564 9.530 1.00 85.06 107 TRP A CA 1
ATOM 864 C C . TRP A 1 107 ? -2.145 2.360 11.013 1.00 85.06 107 TRP A C 1
ATOM 866 O O . TRP A 1 107 ? -2.847 1.643 11.725 1.00 85.06 107 TRP A O 1
ATOM 876 N N . GLY A 1 108 ? -1.082 3.016 11.491 1.00 79.25 108 GLY A N 1
ATOM 877 C CA . GLY A 1 108 ? -0.721 3.059 12.907 1.00 79.25 108 GLY A CA 1
ATOM 878 C C . GLY A 1 108 ? -1.824 3.669 13.774 1.00 79.25 108 GLY A C 1
ATOM 879 O O . GLY A 1 108 ? -2.210 3.051 14.762 1.00 79.25 108 GLY A O 1
ATOM 880 N N . THR A 1 109 ? -2.383 4.814 13.370 1.00 80.12 109 THR A N 1
ATOM 881 C CA . THR A 1 109 ? -3.519 5.456 14.055 1.00 80.12 109 THR A CA 1
ATOM 882 C C . THR A 1 109 ? -4.727 4.523 14.139 1.00 80.12 109 THR A C 1
ATOM 884 O O . THR A 1 109 ? -5.301 4.371 15.212 1.00 80.12 109 THR A O 1
ATOM 887 N N . VAL A 1 110 ? -5.065 3.815 13.053 1.00 81.38 110 VAL A N 1
ATOM 888 C CA . VAL A 1 110 ? -6.169 2.834 13.045 1.00 81.38 110 VAL A CA 1
ATOM 889 C C . VAL A 1 110 ? -5.949 1.715 14.069 1.00 81.38 110 VAL A C 1
ATOM 891 O O . VAL A 1 110 ? -6.871 1.371 14.808 1.00 81.38 110 VAL A O 1
ATOM 894 N N . ILE A 1 111 ? -4.741 1.141 14.131 1.00 78.69 111 ILE A N 1
ATOM 895 C CA . ILE A 1 111 ? -4.422 0.072 15.091 1.00 78.69 111 ILE A CA 1
ATOM 896 C C . ILE A 1 111 ? -4.484 0.595 16.528 1.00 78.69 111 ILE A C 1
ATOM 898 O O . ILE A 1 111 ? -5.048 -0.073 17.397 1.00 78.69 111 ILE A O 1
ATOM 902 N N . THR A 1 112 ? -3.896 1.765 16.790 1.00 77.06 112 THR A N 1
ATOM 903 C CA . THR A 1 112 ? -3.914 2.377 18.123 1.00 77.06 112 THR A CA 1
ATOM 904 C C . THR A 1 112 ? -5.350 2.646 18.558 1.00 77.06 112 THR A C 1
ATOM 906 O O . THR A 1 112 ? -5.750 2.121 19.593 1.00 77.06 112 THR A O 1
ATOM 909 N N . GLY A 1 113 ? -6.154 3.325 17.734 1.00 77.75 113 GLY A N 1
ATOM 910 C CA . GLY A 1 113 ? -7.557 3.624 18.035 1.00 77.75 113 GLY A CA 1
ATOM 911 C C . GLY A 1 113 ? -8.403 2.370 18.277 1.00 77.75 113 GLY A C 1
ATOM 912 O O . GLY A 1 113 ? -9.160 2.312 19.244 1.00 77.75 113 GLY A O 1
ATOM 913 N N . ALA A 1 114 ? -8.222 1.311 17.478 1.00 78.88 114 ALA A N 1
ATOM 914 C CA . ALA A 1 114 ? -8.911 0.037 17.705 1.00 78.88 114 ALA A CA 1
ATOM 915 C C . ALA A 1 114 ? -8.520 -0.608 19.052 1.00 78.88 114 ALA A C 1
ATOM 917 O O . ALA A 1 114 ? -9.385 -1.087 19.786 1.00 78.88 114 ALA A O 1
ATOM 918 N N . ASN A 1 115 ? -7.233 -0.589 19.416 1.00 78.25 115 ASN A N 1
ATOM 919 C CA . ASN A 1 115 ? -6.768 -1.107 20.707 1.00 78.25 115 ASN A CA 1
ATOM 920 C C . ASN A 1 115 ? -7.284 -0.279 21.890 1.00 78.25 115 ASN A C 1
ATOM 922 O O . ASN A 1 115 ? -7.675 -0.844 22.912 1.00 78.25 115 ASN A O 1
ATOM 926 N N . GLU A 1 116 ? -7.288 1.046 21.764 1.00 78.62 116 GLU A N 1
ATOM 927 C CA . GLU A 1 116 ? -7.804 1.959 22.785 1.00 78.62 116 GLU A CA 1
ATOM 928 C C . GLU A 1 116 ? -9.293 1.722 23.031 1.00 78.62 116 GLU A C 1
ATOM 930 O O . GLU A 1 116 ? -9.718 1.560 24.179 1.00 78.62 116 GLU A O 1
ATOM 935 N N . LEU A 1 117 ? -10.065 1.608 21.949 1.00 78.12 117 LEU A N 1
ATOM 936 C CA . LEU A 1 117 ? -11.492 1.330 21.997 1.00 78.12 117 LEU A CA 1
ATOM 937 C C . LEU A 1 117 ? -11.769 -0.042 22.628 1.00 78.12 117 LEU A C 1
ATOM 939 O O . LEU A 1 117 ? -12.591 -0.151 23.540 1.00 78.12 117 LEU A O 1
ATOM 943 N N . ALA A 1 118 ? -11.029 -1.079 22.225 1.00 80.25 118 ALA A N 1
ATOM 944 C CA . ALA A 1 118 ? -11.143 -2.415 22.812 1.00 80.25 118 ALA A CA 1
ATOM 945 C C . ALA A 1 118 ? -10.786 -2.425 24.308 1.00 80.25 118 ALA A C 1
ATOM 947 O O . ALA A 1 118 ? -11.488 -3.052 25.107 1.00 80.25 118 ALA A O 1
ATOM 948 N N . ARG A 1 119 ? -9.733 -1.699 24.713 1.00 77.00 119 ARG A N 1
ATOM 949 C CA . ARG A 1 119 ? -9.336 -1.531 26.121 1.00 77.00 119 ARG A CA 1
ATOM 950 C C . ARG A 1 119 ? -10.439 -0.844 26.920 1.00 77.00 119 ARG A C 1
ATOM 952 O O . ARG A 1 119 ? -10.784 -1.316 28.004 1.00 77.00 119 ARG A O 1
ATOM 959 N N . LEU A 1 120 ? -11.006 0.241 26.395 1.00 76.12 120 LEU A N 1
ATOM 960 C CA . LEU A 1 120 ? -12.043 1.010 27.078 1.00 76.12 120 LEU A CA 1
ATOM 961 C C . LEU A 1 120 ? -13.333 0.196 27.239 1.00 76.12 120 LEU A C 1
ATOM 963 O O . LEU A 1 120 ? -13.868 0.122 28.343 1.00 76.12 120 LEU A O 1
ATOM 967 N N . VAL A 1 121 ? -13.771 -0.519 26.200 1.00 79.50 121 VAL A N 1
ATOM 968 C CA . VAL A 1 121 ? -14.868 -1.505 26.286 1.00 79.50 121 VAL A CA 1
ATOM 969 C C . VAL A 1 121 ? -14.537 -2.610 27.299 1.00 79.50 121 VAL A C 1
ATOM 971 O O . VAL A 1 121 ? -15.376 -3.015 28.110 1.00 79.50 121 VAL A O 1
ATOM 974 N N . GLY A 1 122 ? -13.280 -3.059 27.304 1.00 78.00 122 GLY A N 1
ATOM 975 C CA . GLY A 1 122 ? -12.716 -4.011 28.255 1.00 78.00 122 GLY A CA 1
ATOM 976 C C . GLY A 1 122 ? -12.903 -3.607 29.720 1.00 78.00 122 GLY A C 1
ATOM 977 O O . GLY A 1 122 ? -13.262 -4.452 30.544 1.00 78.00 122 GLY A O 1
ATOM 978 N N . VAL A 1 123 ? -12.693 -2.332 30.045 1.00 78.56 123 VAL A N 1
ATOM 979 C CA . VAL A 1 123 ? -12.752 -1.803 31.419 1.00 78.56 123 VAL A CA 1
ATOM 980 C C . VAL A 1 123 ? -14.159 -1.338 31.813 1.00 78.56 123 VAL A C 1
ATOM 982 O O . VAL A 1 123 ? -14.554 -1.499 32.975 1.00 78.56 123 VAL A O 1
ATOM 985 N N . SER A 1 124 ? -14.908 -0.771 30.865 1.00 72.50 124 SER A N 1
ATOM 986 C CA . SER A 1 124 ? -16.205 -0.130 31.112 1.00 72.50 124 SER A CA 1
ATOM 987 C C . SER A 1 124 ? -17.343 -1.126 31.324 1.00 72.50 124 SER A C 1
ATOM 989 O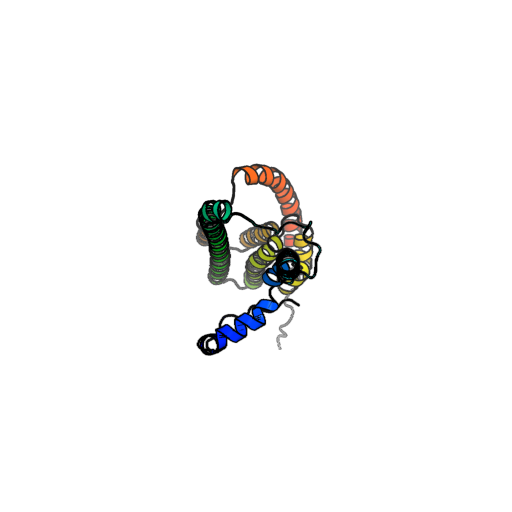 O . SER A 1 124 ? -18.211 -0.865 32.157 1.00 72.50 124 SER A O 1
ATOM 991 N N . VAL A 1 125 ? -17.310 -2.281 30.648 1.00 71.38 125 VAL A N 1
ATOM 992 C CA . VAL A 1 125 ? -18.356 -3.312 30.746 1.00 71.38 125 VAL A CA 1
ATOM 993 C C . VAL A 1 125 ? -17.983 -4.349 31.808 1.00 71.38 125 VAL A C 1
ATOM 995 O O . VAL A 1 125 ? -17.110 -5.204 31.583 1.00 71.38 125 VAL A O 1
ATOM 998 N N . ARG A 1 126 ? -18.624 -4.249 32.981 1.00 68.19 126 ARG A N 1
ATOM 999 C CA . ARG A 1 126 ? -18.363 -5.098 34.163 1.00 68.19 126 ARG A CA 1
ATOM 1000 C C . ARG A 1 126 ? -19.506 -6.053 34.510 1.00 68.19 126 ARG A C 1
ATOM 1002 O O . ARG A 1 126 ? -19.249 -7.072 35.152 1.00 68.19 126 ARG A O 1
ATOM 1009 N N . GLU A 1 127 ? -20.730 -5.755 34.088 1.00 68.56 127 GLU A N 1
ATOM 1010 C CA . GLU A 1 127 ? -21.908 -6.536 34.463 1.00 68.56 127 GLU A CA 1
ATOM 1011 C C . GLU A 1 127 ? -21.951 -7.910 33.773 1.00 68.56 127 GLU A C 1
ATOM 1013 O O . GLU A 1 127 ? -21.509 -8.057 32.629 1.00 68.56 127 GLU A O 1
ATOM 1018 N N . PRO A 1 128 ? -22.453 -8.955 34.460 1.00 64.94 128 PRO A N 1
ATOM 1019 C CA . PRO A 1 128 ? -22.498 -10.312 33.921 1.00 64.94 128 PRO A CA 1
ATOM 1020 C C . PRO A 1 128 ? -23.447 -10.451 32.721 1.00 64.94 128 PRO A C 1
ATOM 1022 O O . PRO A 1 128 ? -23.157 -11.257 31.837 1.00 64.94 128 PRO A O 1
ATOM 1025 N N . VAL A 1 129 ? -24.521 -9.653 32.666 1.00 63.56 129 VAL A N 1
ATOM 1026 C CA . VAL A 1 129 ? -25.515 -9.637 31.574 1.00 63.56 129 VAL A CA 1
ATOM 1027 C C . VAL A 1 129 ? -24.879 -9.168 30.259 1.00 63.56 129 VAL A C 1
ATOM 1029 O O . VAL A 1 129 ? -25.067 -9.792 29.215 1.00 63.56 129 VAL A O 1
ATOM 1032 N N . ASP A 1 130 ? -23.985 -8.181 30.330 1.00 74.00 130 ASP A N 1
ATOM 1033 C CA . ASP A 1 130 ? -23.352 -7.573 29.155 1.00 74.00 130 ASP A CA 1
ATOM 1034 C C . ASP A 1 130 ? -22.086 -8.299 28.674 1.00 74.00 130 ASP A C 1
ATOM 1036 O O . ASP A 1 130 ? -21.490 -7.919 27.663 1.00 74.00 130 ASP A O 1
ATOM 1040 N N . ARG A 1 131 ? -21.642 -9.372 29.349 1.00 75.44 131 ARG A N 1
ATOM 1041 C CA . ARG A 1 131 ? -20.406 -10.093 28.969 1.00 75.44 131 ARG A CA 1
ATOM 1042 C C . ARG A 1 131 ? -20.444 -10.640 27.544 1.00 75.44 131 ARG A C 1
ATOM 1044 O O . ARG A 1 131 ? -19.418 -10.625 26.863 1.00 75.44 131 ARG A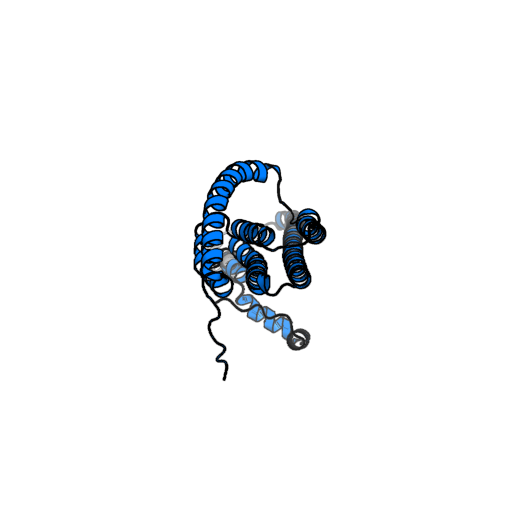 O 1
ATOM 1051 N N . LYS A 1 132 ? -21.610 -11.111 27.089 1.00 80.19 132 LYS A N 1
ATOM 1052 C CA . LYS A 1 132 ? -21.792 -11.580 25.708 1.00 80.19 132 LYS A CA 1
ATOM 1053 C C . LYS A 1 132 ? -21.684 -10.413 24.724 1.00 80.19 132 LYS A C 1
ATOM 1055 O O . LYS A 1 132 ? -20.892 -10.499 23.789 1.00 80.19 132 LYS A O 1
ATOM 1060 N N . MET A 1 133 ? -22.376 -9.303 24.988 1.00 80.50 133 MET A N 1
ATOM 1061 C CA . MET A 1 133 ? -22.344 -8.113 24.128 1.00 80.50 133 MET A CA 1
ATOM 1062 C C . MET A 1 133 ? -20.940 -7.499 24.045 1.00 80.50 133 MET A C 1
ATOM 1064 O O . MET A 1 133 ? -20.463 -7.169 22.964 1.00 80.50 133 MET A O 1
ATOM 1068 N N . LYS A 1 134 ? -20.210 -7.468 25.165 1.00 83.31 134 LYS A N 1
ATOM 1069 C CA . LYS A 1 134 ? -18.796 -7.076 25.218 1.00 83.31 134 LYS A CA 1
ATOM 1070 C C . LYS A 1 134 ? -17.926 -7.897 24.266 1.00 83.31 134 LYS A C 1
ATOM 1072 O O . LYS A 1 134 ? -17.085 -7.338 23.569 1.00 83.31 134 LYS A O 1
ATOM 1077 N N . SER A 1 135 ? -18.100 -9.220 24.256 1.00 83.38 135 SER A N 1
ATOM 1078 C CA . SER A 1 135 ? -17.304 -10.105 23.397 1.00 83.38 135 SER A CA 1
ATOM 1079 C C . SER A 1 135 ? -17.592 -9.882 21.909 1.00 83.38 135 SER A C 1
ATOM 1081 O O . SER A 1 135 ? -16.659 -9.859 21.110 1.00 83.38 135 SER A O 1
ATOM 1083 N N . VAL A 1 136 ? -18.859 -9.637 21.560 1.00 87.00 136 VAL A N 1
ATOM 1084 C CA . VAL A 1 136 ? -19.302 -9.309 20.197 1.00 87.00 136 VAL A CA 1
ATOM 1085 C C . VAL A 1 136 ? -18.726 -7.962 19.753 1.00 87.00 136 VAL A C 1
ATOM 1087 O O . VAL A 1 136 ? -18.109 -7.860 18.698 1.00 87.00 136 VAL A O 1
ATOM 1090 N N . LEU A 1 137 ? -18.812 -6.947 20.607 1.00 84.38 137 LEU A N 1
ATOM 1091 C CA . LEU A 1 137 ? -18.269 -5.622 20.334 1.00 84.38 137 LEU A CA 1
ATOM 1092 C C . LEU A 1 137 ? -16.745 -5.639 20.123 1.00 84.38 137 LEU A C 1
ATOM 1094 O O . LEU A 1 137 ? -16.250 -5.026 19.182 1.00 84.38 137 LEU A O 1
ATOM 1098 N N . ILE A 1 138 ? -15.991 -6.381 20.943 1.00 85.62 138 ILE A N 1
ATOM 1099 C CA . ILE A 1 138 ? -14.540 -6.542 20.746 1.00 85.62 138 ILE A CA 1
ATOM 1100 C C . ILE A 1 138 ? -14.242 -7.222 19.400 1.00 85.62 138 ILE A C 1
ATOM 1102 O O . ILE A 1 138 ? -13.307 -6.817 18.710 1.00 85.62 138 ILE A O 1
ATOM 1106 N N . ARG A 1 139 ? -15.045 -8.212 18.989 1.00 87.75 139 ARG A N 1
ATOM 1107 C CA . ARG A 1 139 ? -14.920 -8.840 17.665 1.00 87.75 139 ARG A CA 1
ATOM 1108 C C . ARG A 1 139 ? -15.155 -7.851 16.527 1.00 87.75 139 ARG A C 1
ATOM 1110 O O . ARG A 1 139 ? -14.351 -7.834 15.600 1.00 87.75 139 ARG A O 1
ATOM 1117 N N . TYR A 1 140 ? -16.156 -6.974 16.622 1.00 87.56 140 TYR A N 1
ATOM 1118 C CA . TYR A 1 140 ? -16.369 -5.917 15.624 1.00 87.56 140 TYR A CA 1
ATOM 1119 C C . TYR A 1 140 ? -15.202 -4.926 15.558 1.00 87.56 140 TYR A C 1
ATOM 1121 O O . TYR A 1 140 ? -14.738 -4.592 14.467 1.00 87.56 140 TYR A O 1
ATOM 1129 N N . ILE A 1 141 ? -14.657 -4.525 16.711 1.00 84.94 141 ILE A N 1
ATOM 1130 C CA . ILE A 1 141 ? -13.474 -3.652 16.776 1.00 84.94 141 ILE A CA 1
ATOM 1131 C C . ILE A 1 141 ? -12.264 -4.314 16.094 1.00 84.94 141 ILE A C 1
ATOM 1133 O O . ILE A 1 141 ? -11.536 -3.649 15.361 1.00 84.94 141 ILE A O 1
ATOM 1137 N N . MET A 1 142 ? -12.069 -5.625 16.272 1.00 85.81 142 MET A N 1
ATOM 1138 C CA . MET A 1 142 ? -11.015 -6.383 15.578 1.00 85.81 142 MET A CA 1
ATOM 1139 C C . MET A 1 142 ? -11.297 -6.576 14.080 1.00 85.81 142 MET A C 1
ATOM 1141 O O . MET A 1 142 ? -10.366 -6.589 13.274 1.00 85.81 142 MET A O 1
ATOM 1145 N N . ALA A 1 143 ? -12.566 -6.716 13.695 1.00 89.19 143 ALA A N 1
ATOM 1146 C CA . ALA A 1 143 ? -12.982 -6.897 12.309 1.00 89.19 143 ALA A CA 1
ATOM 1147 C C . ALA A 1 143 ? -12.781 -5.626 11.469 1.00 89.19 143 ALA A C 1
ATOM 1149 O O . ALA A 1 143 ? -12.473 -5.724 10.280 1.00 89.19 143 ALA A O 1
ATOM 1150 N N . PHE A 1 144 ? -12.877 -4.435 12.073 1.00 88.94 144 PHE A N 1
ATOM 1151 C CA . PHE A 1 144 ? -12.749 -3.166 11.352 1.00 88.94 144 PHE A CA 1
ATOM 1152 C C . PHE A 1 144 ? -11.399 -3.003 10.620 1.00 88.94 144 PHE A C 1
ATOM 1154 O O . PHE A 1 144 ? -11.419 -2.814 9.398 1.00 88.94 144 PHE A O 1
ATOM 1161 N N . PRO A 1 145 ? -10.219 -3.140 11.268 1.00 86.56 145 PRO A N 1
ATOM 1162 C CA . PRO A 1 145 ? -8.940 -3.080 10.561 1.00 86.56 145 PRO A CA 1
ATOM 1163 C C . PRO A 1 145 ? -8.814 -4.156 9.476 1.00 86.56 145 PRO A C 1
ATOM 1165 O O . PRO A 1 145 ? -8.251 -3.907 8.412 1.00 86.56 145 PRO A O 1
ATOM 1168 N N . VAL A 1 146 ? -9.360 -5.354 9.696 1.00 87.56 146 VAL A N 1
ATOM 1169 C CA . VAL A 1 146 ? -9.305 -6.440 8.705 1.00 87.56 146 VAL A CA 1
ATOM 1170 C C . VAL A 1 146 ? -10.145 -6.107 7.470 1.00 87.56 146 VAL A C 1
ATOM 1172 O O . VAL A 1 146 ? -9.665 -6.271 6.344 1.00 87.56 146 VAL A O 1
ATOM 1175 N N . ALA A 1 147 ? -11.347 -5.566 7.655 1.00 88.75 147 ALA A N 1
ATOM 1176 C CA . ALA A 1 147 ? -12.184 -5.099 6.556 1.00 88.75 147 ALA A CA 1
ATOM 1177 C C . ALA A 1 147 ? -11.556 -3.910 5.824 1.00 88.75 147 ALA A C 1
ATOM 1179 O O . ALA A 1 147 ? -11.563 -3.882 4.593 1.00 88.75 147 ALA A O 1
ATOM 1180 N N . LEU A 1 148 ? -10.951 -2.964 6.552 1.00 88.81 148 LEU A N 1
ATOM 1181 C CA . LEU A 1 148 ? -10.250 -1.824 5.957 1.00 88.81 148 LEU A CA 1
ATOM 1182 C C . LEU A 1 148 ? -9.063 -2.279 5.099 1.00 88.81 148 LEU A C 1
ATOM 1184 O O . LEU A 1 148 ? -8.892 -1.803 3.977 1.00 88.81 148 LEU A O 1
ATOM 1188 N N . LYS A 1 149 ? -8.287 -3.260 5.576 1.00 88.00 149 LYS A N 1
ATOM 1189 C CA . LYS A 1 149 ? -7.221 -3.904 4.793 1.00 88.00 149 LYS A CA 1
ATOM 1190 C C . LYS A 1 149 ? -7.781 -4.483 3.493 1.00 88.00 149 LYS A C 1
ATOM 1192 O O . LYS A 1 149 ? -7.208 -4.243 2.434 1.00 88.00 149 LYS A O 1
ATOM 1197 N N . CYS A 1 150 ? -8.881 -5.232 3.568 1.00 87.94 150 CYS A N 1
ATOM 1198 C CA . CYS A 1 150 ? -9.489 -5.846 2.386 1.00 87.94 150 CYS A CA 1
ATOM 1199 C C . CYS A 1 150 ? -10.046 -4.803 1.409 1.00 87.94 150 CYS A C 1
ATOM 1201 O O . CYS A 1 150 ? -9.988 -5.013 0.203 1.00 87.94 150 CYS A O 1
ATOM 1203 N N . HIS A 1 151 ? -10.527 -3.669 1.918 1.00 87.12 151 HIS A N 1
ATOM 1204 C CA . HIS A 1 151 ? -11.037 -2.567 1.106 1.00 87.12 151 HIS A CA 1
ATOM 1205 C C . HIS A 1 151 ? -9.928 -1.819 0.343 1.00 87.12 151 HIS A C 1
ATOM 1207 O O . HIS A 1 151 ? -10.142 -1.392 -0.787 1.00 87.12 151 HIS A O 1
ATOM 1213 N N . VAL A 1 152 ? -8.737 -1.671 0.937 1.00 86.94 152 VAL A N 1
ATOM 1214 C CA . VAL A 1 152 ? -7.612 -0.925 0.335 1.00 86.94 152 VAL A CA 1
ATOM 1215 C C . VAL A 1 152 ? -6.694 -1.820 -0.514 1.00 86.94 152 VAL A C 1
ATOM 1217 O O . VAL A 1 152 ? -6.021 -1.332 -1.425 1.00 86.94 152 VAL A O 1
ATOM 1220 N N . ILE A 1 153 ? -6.638 -3.129 -0.243 1.00 84.50 153 ILE A N 1
ATOM 1221 C CA . ILE A 1 153 ? -5.747 -4.072 -0.936 1.00 84.50 153 ILE A CA 1
ATOM 1222 C C . ILE A 1 153 ? -6.514 -4.910 -1.964 1.00 84.50 153 ILE A C 1
ATOM 1224 O O . ILE A 1 153 ? -7.306 -5.782 -1.607 1.00 84.50 153 ILE A O 1
ATOM 1228 N N . TYR A 1 154 ? -6.160 -4.741 -3.240 1.00 78.81 154 TYR A N 1
ATOM 1229 C CA . TYR A 1 154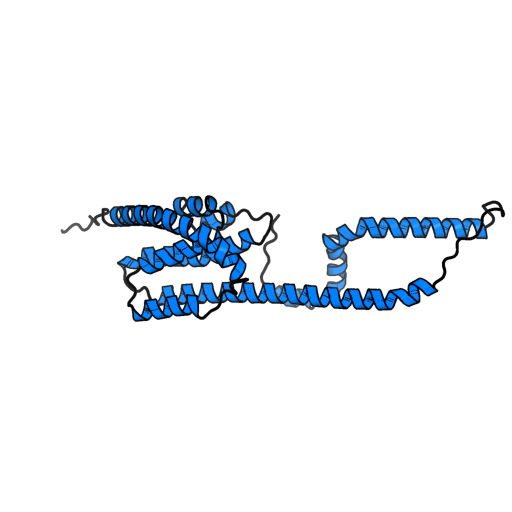 ? -6.649 -5.575 -4.340 1.00 78.81 154 TYR A CA 1
ATOM 1230 C C . TYR A 1 154 ? -6.342 -7.067 -4.143 1.00 78.81 154 TYR A C 1
ATOM 1232 O O . TYR A 1 154 ? -5.228 -7.445 -3.773 1.00 78.81 154 TYR A O 1
ATOM 1240 N N . GLY A 1 155 ? -7.322 -7.918 -4.462 1.00 77.69 155 GLY A N 1
ATOM 1241 C CA . GLY A 1 155 ? -7.193 -9.378 -4.390 1.00 77.69 155 GLY A CA 1
ATOM 1242 C C . GLY A 1 155 ? -7.282 -9.955 -2.975 1.00 77.69 155 GLY A C 1
ATOM 1243 O O . GLY A 1 155 ? -6.835 -11.080 -2.755 1.00 77.69 155 GLY A O 1
ATOM 1244 N N . SER A 1 156 ? -7.814 -9.194 -2.015 1.00 82.12 156 SER A N 1
ATOM 1245 C CA . SER A 1 156 ? -8.141 -9.707 -0.682 1.00 82.12 156 SER A CA 1
ATOM 1246 C C . SER A 1 156 ? -9.513 -10.377 -0.699 1.00 82.12 156 SER A C 1
ATOM 1248 O O . SER A 1 156 ? -10.473 -9.791 -1.192 1.00 82.12 156 SER A O 1
ATOM 1250 N N . ASP A 1 157 ? -9.605 -11.577 -0.135 1.00 87.00 157 ASP A N 1
ATOM 1251 C CA . ASP A 1 157 ? -10.879 -12.252 0.102 1.00 87.00 157 ASP A CA 1
ATOM 1252 C C . ASP A 1 157 ? -11.405 -11.842 1.482 1.00 87.00 157 ASP A C 1
ATOM 1254 O O . ASP A 1 157 ? -10.901 -12.285 2.517 1.00 87.00 157 ASP A O 1
ATOM 1258 N N . ILE A 1 158 ? -12.388 -10.940 1.489 1.00 87.06 158 ILE A N 1
ATOM 1259 C CA . ILE A 1 158 ? -12.980 -10.433 2.728 1.00 87.06 158 ILE A CA 1
ATOM 1260 C C . ILE A 1 158 ? -13.769 -11.512 3.476 1.00 87.06 158 ILE A C 1
ATOM 1262 O O . ILE A 1 158 ? -13.744 -11.523 4.704 1.00 87.06 158 ILE A O 1
ATOM 1266 N N . HIS A 1 159 ? -14.425 -12.428 2.761 1.00 88.94 159 HIS A N 1
ATOM 1267 C CA . HIS A 1 159 ? -15.198 -13.497 3.382 1.00 88.94 159 HIS A CA 1
ATOM 1268 C C . HIS A 1 159 ? -14.254 -14.406 4.173 1.00 88.94 159 HIS A C 1
ATOM 1270 O O . HIS A 1 159 ? -14.462 -14.649 5.361 1.00 88.94 159 HIS A O 1
ATOM 1276 N N . GLN A 1 160 ? -13.153 -14.838 3.548 1.00 88.56 160 GLN A N 1
ATOM 1277 C CA . GLN A 1 160 ? -12.154 -15.666 4.224 1.00 88.56 160 GLN A CA 1
ATOM 1278 C C . GLN A 1 160 ? -11.503 -14.953 5.420 1.00 88.56 160 GLN A C 1
ATOM 1280 O O . GLN A 1 160 ? -11.267 -15.589 6.444 1.00 88.56 160 GLN A O 1
ATOM 1285 N N . ASP A 1 161 ? -11.200 -13.659 5.294 1.00 86.31 161 ASP A N 1
ATOM 1286 C CA . ASP A 1 161 ? -10.498 -12.905 6.336 1.00 86.31 161 ASP A CA 1
ATOM 1287 C C . ASP A 1 161 ? -11.405 -12.522 7.532 1.00 86.31 161 ASP A C 1
ATOM 1289 O O . ASP A 1 161 ? -10.874 -12.250 8.610 1.00 86.31 161 ASP A O 1
ATOM 1293 N N . LEU A 1 162 ? -12.738 -12.497 7.372 1.00 89.50 162 LEU A N 1
ATOM 1294 C CA . LEU A 1 162 ? -13.690 -12.103 8.427 1.00 89.50 162 LEU A CA 1
ATOM 1295 C C . LEU A 1 162 ? -14.506 -13.250 9.041 1.00 89.50 162 LEU A C 1
ATOM 1297 O O . LEU A 1 162 ? -15.029 -13.062 10.139 1.00 89.50 162 LEU A O 1
ATOM 1301 N N . ARG A 1 163 ? -14.588 -14.425 8.402 1.00 89.00 163 ARG A N 1
ATOM 1302 C CA . ARG A 1 163 ? -15.391 -15.570 8.889 1.00 89.00 163 ARG A CA 1
ATOM 1303 C C . ARG A 1 163 ? -15.078 -16.012 10.324 1.00 89.00 163 ARG A C 1
ATOM 1305 O O . ARG A 1 163 ? -15.956 -16.480 11.030 1.00 89.00 163 ARG A O 1
ATOM 1312 N N . ASP A 1 164 ? -13.824 -15.863 10.760 1.00 86.44 164 ASP A N 1
ATOM 1313 C CA . ASP A 1 164 ? -13.390 -16.289 12.098 1.00 86.44 164 ASP A CA 1
ATOM 1314 C C . ASP A 1 164 ? -13.644 -15.193 13.160 1.00 86.44 164 ASP A C 1
ATOM 1316 O O . ASP A 1 164 ? -13.470 -15.420 14.359 1.00 86.44 164 ASP A O 1
ATOM 1320 N N . LEU A 1 165 ? -14.033 -13.988 12.723 1.00 84.75 165 LEU A N 1
ATOM 1321 C CA . LEU A 1 165 ? -14.263 -12.812 13.566 1.00 84.75 165 LEU A CA 1
ATOM 1322 C C . LEU A 1 165 ? -15.751 -12.478 13.724 1.00 84.75 165 LEU A C 1
ATOM 1324 O O . LEU A 1 165 ? -16.137 -12.016 14.797 1.00 84.75 165 LEU A O 1
ATOM 1328 N N . LEU A 1 166 ? -16.568 -12.689 12.690 1.00 89.88 166 LEU A N 1
ATOM 1329 C CA . LEU A 1 166 ? -17.993 -12.340 12.662 1.00 89.88 166 LEU A CA 1
ATOM 1330 C C . LEU A 1 166 ? -18.875 -13.592 12.652 1.00 89.88 166 LEU A C 1
ATOM 1332 O O . LEU A 1 166 ? -18.490 -14.612 12.087 1.00 89.88 166 LEU A O 1
ATOM 1336 N N . ASP A 1 167 ? -20.066 -13.502 13.248 1.00 91.12 167 ASP A N 1
ATOM 1337 C CA . ASP A 1 167 ? -21.092 -14.532 13.067 1.00 91.12 167 ASP A CA 1
ATOM 1338 C C . ASP A 1 167 ? -21.583 -14.490 11.601 1.00 91.12 167 ASP A C 1
ATOM 1340 O O . ASP A 1 167 ? -21.646 -13.417 10.998 1.00 91.12 167 ASP A O 1
ATOM 1344 N N . GLU A 1 168 ? -21.978 -15.635 11.032 1.00 87.81 168 GLU A N 1
ATOM 1345 C CA . GLU A 1 168 ? -22.385 -15.753 9.613 1.00 87.81 168 GLU A CA 1
ATOM 1346 C C . GLU A 1 168 ? -23.449 -14.719 9.203 1.00 87.81 168 GLU A C 1
ATOM 1348 O O . GLU A 1 168 ? -23.355 -14.092 8.151 1.00 87.81 168 GLU A O 1
ATOM 1353 N N . GLY A 1 169 ? -24.426 -14.462 10.080 1.00 89.56 169 GLY A N 1
ATOM 1354 C CA . GLY A 1 169 ? -25.479 -13.481 9.811 1.00 89.56 169 GLY A CA 1
ATOM 1355 C C . GLY A 1 169 ? -24.982 -12.034 9.738 1.00 89.56 169 GLY A C 1
ATOM 1356 O O . GLY A 1 169 ? -25.538 -11.246 8.977 1.00 89.56 169 GLY A O 1
ATOM 1357 N N . ASP A 1 170 ? -23.946 -11.678 10.500 1.00 91.94 170 ASP A N 1
ATOM 1358 C CA . ASP A 1 170 ? -23.349 -10.338 10.462 1.00 91.94 170 ASP A CA 1
ATOM 1359 C C . ASP A 1 170 ? -22.395 -10.218 9.263 1.00 91.94 170 ASP A C 1
ATOM 1361 O O . ASP A 1 170 ? -22.331 -9.174 8.609 1.00 91.94 170 ASP A O 1
ATOM 1365 N N . LEU A 1 171 ? -21.695 -11.308 8.926 1.00 92.75 171 LEU A N 1
ATOM 1366 C CA . LEU A 1 171 ? -20.819 -11.387 7.759 1.00 92.75 171 LEU A CA 1
ATOM 1367 C C . LEU A 1 171 ? -21.592 -11.165 6.453 1.00 92.75 171 LEU A C 1
ATOM 1369 O O . LEU A 1 171 ? -21.148 -10.374 5.621 1.00 92.75 171 LEU A O 1
ATOM 1373 N N . GLU A 1 172 ? -22.757 -11.794 6.284 1.00 92.50 172 GLU A N 1
ATOM 1374 C CA . GLU A 1 172 ? -23.617 -11.589 5.110 1.00 92.50 172 GLU A CA 1
ATOM 1375 C C . GLU A 1 172 ? -24.009 -10.117 4.927 1.00 92.50 172 GLU A C 1
ATOM 1377 O O . GLU A 1 172 ? -23.931 -9.585 3.817 1.00 92.50 172 GLU A O 1
ATOM 1382 N N . VAL A 1 173 ? -24.361 -9.428 6.018 1.00 91.69 173 VAL A N 1
ATOM 1383 C CA . VAL A 1 173 ? -24.701 -7.998 5.976 1.00 91.69 173 VAL A CA 1
ATOM 1384 C C . VAL A 1 173 ? -23.492 -7.179 5.532 1.00 91.69 173 VAL A C 1
ATOM 1386 O O . VAL A 1 173 ? -23.617 -6.346 4.630 1.00 91.69 173 VAL A O 1
ATOM 1389 N N . VAL A 1 174 ? -22.307 -7.457 6.086 1.00 90.12 174 VAL A N 1
ATOM 1390 C CA . VAL A 1 174 ? -21.073 -6.769 5.684 1.00 90.12 174 VAL A CA 1
ATOM 1391 C C . VAL A 1 174 ? -20.784 -6.988 4.199 1.00 90.12 174 VAL A C 1
ATOM 1393 O O . VAL A 1 174 ? -20.492 -6.011 3.513 1.00 90.12 174 VAL A O 1
ATOM 1396 N N . LEU A 1 175 ? -20.908 -8.219 3.691 1.00 90.81 175 LEU A N 1
ATOM 1397 C CA . LEU A 1 175 ? -20.652 -8.562 2.284 1.00 90.81 175 LEU A CA 1
ATOM 1398 C C . LEU A 1 175 ? -21.685 -7.973 1.318 1.00 90.81 175 LEU A C 1
ATOM 1400 O O . LEU A 1 175 ? -21.351 -7.683 0.172 1.00 90.81 175 LEU A O 1
ATOM 1404 N N . SER A 1 176 ? -22.927 -7.790 1.772 1.00 90.38 176 SER A N 1
ATOM 1405 C CA . SER A 1 176 ? -23.975 -7.125 0.990 1.00 90.38 176 SER A CA 1
ATOM 1406 C C . SER A 1 176 ? -23.787 -5.605 0.911 1.00 90.38 176 SER A C 1
ATOM 1408 O O . SER A 1 176 ? -24.305 -4.959 -0.000 1.00 90.38 176 SER A O 1
ATOM 1410 N N . SER A 1 177 ? -23.034 -5.019 1.849 1.00 86.81 177 SER A N 1
ATOM 1411 C CA . SER A 1 177 ? -22.810 -3.577 1.901 1.00 86.81 177 SER A CA 1
ATOM 1412 C C . SER A 1 177 ? -21.778 -3.118 0.867 1.00 86.81 177 SER A C 1
ATOM 1414 O O . SER A 1 177 ? -20.761 -3.762 0.631 1.00 86.81 177 SER A O 1
ATOM 1416 N N . LYS A 1 178 ? -21.975 -1.926 0.298 1.00 84.25 178 LYS A N 1
ATOM 1417 C CA . LYS A 1 178 ? -21.011 -1.318 -0.639 1.00 84.25 178 LYS A CA 1
ATOM 1418 C C . LYS A 1 178 ? -19.686 -0.928 0.033 1.00 84.25 178 LYS A C 1
ATOM 1420 O O . LYS A 1 178 ? -18.630 -0.913 -0.599 1.00 84.25 178 LYS A O 1
ATOM 1425 N N . HIS A 1 179 ? -19.739 -0.581 1.319 1.00 85.06 179 HIS A N 1
ATOM 1426 C CA . HIS A 1 179 ? -18.607 -0.065 2.087 1.00 85.06 179 HIS A CA 1
ATOM 1427 C C . HIS A 1 179 ? -18.393 -0.877 3.368 1.00 85.06 179 HIS A C 1
ATOM 1429 O O . HIS A 1 179 ? -18.772 -0.452 4.460 1.00 85.06 179 HIS A O 1
ATOM 1435 N N . HIS A 1 180 ? -17.712 -2.018 3.240 1.00 88.81 180 HIS A N 1
ATOM 1436 C CA . HIS A 1 180 ? -17.514 -2.976 4.335 1.00 88.81 180 HIS A CA 1
ATOM 1437 C C . HIS A 1 180 ? -16.953 -2.368 5.639 1.00 88.81 180 HIS A C 1
ATOM 1439 O O . HIS A 1 180 ? -17.523 -2.623 6.698 1.00 88.81 180 HIS A O 1
ATOM 1445 N N . PRO A 1 181 ? -15.889 -1.530 5.626 1.00 88.75 181 PRO A N 1
ATOM 1446 C CA . PRO A 1 181 ? -15.346 -0.977 6.871 1.00 88.75 181 PRO A CA 1
ATOM 1447 C C . PRO A 1 181 ? -16.341 -0.046 7.571 1.00 88.75 181 PRO A C 1
ATOM 1449 O O . PRO A 1 181 ? -16.418 -0.030 8.795 1.00 88.75 181 PRO A O 1
ATOM 1452 N N . ARG A 1 182 ? -17.132 0.701 6.792 1.00 85.25 182 ARG A N 1
ATOM 1453 C CA . ARG A 1 182 ? -18.171 1.591 7.316 1.00 85.25 182 ARG A CA 1
ATOM 1454 C C . ARG A 1 182 ? -19.313 0.799 7.946 1.00 85.25 182 ARG A C 1
ATOM 1456 O O . ARG A 1 182 ? -19.775 1.172 9.016 1.00 85.25 182 ARG A O 1
ATOM 1463 N N . CYS A 1 183 ? -19.724 -0.300 7.316 1.00 84.69 183 CYS A N 1
ATOM 1464 C CA . CYS A 1 183 ? -20.728 -1.204 7.873 1.00 84.69 183 CYS A CA 1
ATOM 1465 C C . CYS A 1 183 ? -20.297 -1.741 9.251 1.00 84.69 183 CYS A C 1
ATOM 1467 O O . CYS A 1 183 ? -21.081 -1.727 10.194 1.00 84.69 183 CYS A O 1
ATOM 1469 N N . ILE A 1 184 ? -19.022 -2.109 9.413 1.00 86.75 184 ILE A N 1
ATOM 1470 C CA . ILE A 1 184 ? -18.499 -2.560 10.711 1.00 86.75 184 ILE A CA 1
ATOM 1471 C C . ILE A 1 184 ? -18.476 -1.432 11.751 1.00 86.75 184 ILE A C 1
ATOM 1473 O O . ILE A 1 184 ? -18.799 -1.684 12.909 1.00 86.75 184 ILE A O 1
ATOM 1477 N N . ILE A 1 185 ? -18.143 -0.193 11.368 1.00 85.31 185 ILE A N 1
ATOM 1478 C CA . ILE A 1 185 ? -18.256 0.959 12.282 1.00 85.31 185 ILE A CA 1
ATOM 1479 C C . ILE A 1 185 ? -19.700 1.117 12.773 1.00 85.31 185 ILE A C 1
ATOM 1481 O O . ILE A 1 185 ? -19.907 1.364 13.957 1.00 85.31 185 ILE A O 1
ATOM 1485 N N . GLU A 1 186 ? -20.696 0.924 11.907 1.00 82.25 186 GLU A N 1
ATOM 1486 C CA . GLU A 1 186 ? -22.103 0.988 12.313 1.00 82.25 186 GLU A CA 1
ATOM 1487 C C . GLU A 1 186 ? -22.452 -0.120 13.318 1.00 82.25 186 GLU A C 1
ATOM 1489 O O . GLU A 1 186 ? -23.047 0.160 14.357 1.00 82.25 186 GLU A O 1
ATOM 1494 N N . 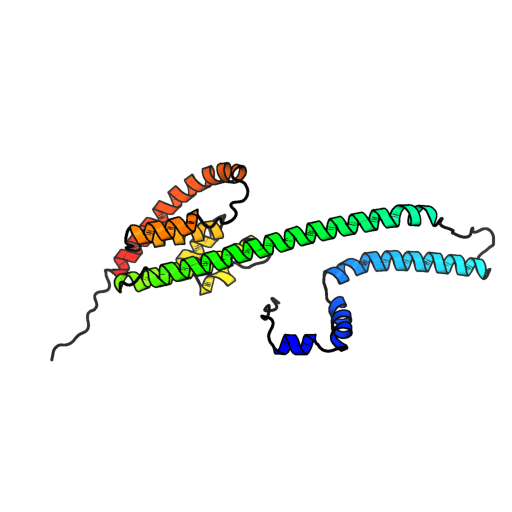PHE A 1 187 ? -21.996 -1.357 13.088 1.00 84.94 187 PHE A N 1
ATOM 1495 C CA . PHE A 1 187 ? -22.148 -2.442 14.066 1.00 84.94 187 PHE A CA 1
ATOM 1496 C C . PHE A 1 187 ? -21.518 -2.108 15.425 1.00 84.94 187 PHE A C 1
ATOM 1498 O O . PHE A 1 187 ? -22.117 -2.402 16.464 1.00 84.94 187 PHE A O 1
ATOM 1505 N N . ILE A 1 188 ? -20.340 -1.472 15.437 1.00 83.75 188 ILE A N 1
ATOM 1506 C CA . ILE A 1 188 ? -19.688 -0.990 16.665 1.00 83.75 188 ILE A CA 1
ATOM 1507 C C . ILE A 1 188 ? -20.574 0.058 17.349 1.00 83.75 188 ILE A C 1
ATOM 1509 O O . ILE A 1 188 ? -20.881 -0.094 18.531 1.00 83.75 188 ILE A O 1
ATOM 1513 N N . SER A 1 189 ? -21.025 1.080 16.618 1.00 80.94 189 SER A N 1
ATOM 1514 C CA . SER A 1 189 ? -21.863 2.167 17.144 1.00 80.94 189 SER A CA 1
ATOM 1515 C C . SER A 1 189 ? -23.172 1.657 17.752 1.00 80.94 189 SER A C 1
ATOM 1517 O O . SER A 1 189 ? -23.497 2.007 18.886 1.00 80.94 189 SER A O 1
ATOM 1519 N N . GLN A 1 190 ? -23.890 0.779 17.050 1.00 79.25 190 GLN A N 1
ATOM 1520 C CA . GLN A 1 190 ? -25.150 0.198 17.530 1.00 79.25 190 GLN A CA 1
ATOM 1521 C C . GLN A 1 190 ? -24.932 -0.696 18.755 1.00 79.25 190 GLN A C 1
ATOM 1523 O O . GLN A 1 190 ? -25.653 -0.601 19.749 1.00 79.25 190 GLN A O 1
ATOM 1528 N N . SER A 1 191 ? -23.879 -1.516 18.739 1.00 81.19 191 SER A N 1
ATOM 1529 C CA . SER A 1 191 ? -23.530 -2.360 19.889 1.00 81.19 191 SER A CA 1
ATOM 1530 C C . SER A 1 191 ? -23.194 -1.527 21.126 1.00 81.19 191 SER A C 1
ATOM 1532 O O . SER A 1 191 ? -23.521 -1.925 22.240 1.00 81.19 191 SER A O 1
ATOM 1534 N N . LEU A 1 192 ? -22.579 -0.354 20.949 1.00 77.12 192 LEU A N 1
ATOM 1535 C CA . LEU A 1 192 ? -22.293 0.575 22.042 1.00 77.12 192 LEU A CA 1
ATOM 1536 C C . LEU A 1 192 ? -23.537 1.230 22.636 1.00 77.12 192 LEU A C 1
ATOM 1538 O O . LEU A 1 192 ? -23.545 1.507 23.834 1.00 77.12 192 LEU A O 1
ATOM 1542 N N . GLN A 1 193 ? -24.575 1.463 21.834 1.00 73.75 193 GLN A N 1
ATOM 1543 C CA . GLN A 1 193 ? -25.849 1.987 22.330 1.00 73.75 193 GLN A CA 1
ATOM 1544 C C . GLN A 1 193 ? -26.613 0.953 23.162 1.00 73.75 193 GLN A C 1
ATOM 1546 O O . GLN A 1 193 ? -27.255 1.327 24.142 1.00 73.75 193 GLN A O 1
ATOM 1551 N N . LEU A 1 194 ? -26.516 -0.328 22.792 1.00 73.81 194 LEU A N 1
ATOM 1552 C CA . LEU A 1 194 ? -27.193 -1.428 23.482 1.00 73.81 194 LEU A CA 1
ATOM 1553 C C . LEU A 1 194 ? -26.552 -1.818 24.817 1.00 73.81 194 LEU A C 1
ATOM 1555 O O . LEU A 1 194 ? -27.236 -2.337 25.697 1.00 73.81 194 LEU A O 1
ATOM 1559 N N . VAL A 1 195 ? -25.248 -1.594 24.985 1.00 72.31 195 VAL A N 1
ATOM 1560 C CA . VAL A 1 195 ? -24.580 -1.839 26.268 1.00 72.31 195 VAL A CA 1
ATOM 1561 C C . VAL A 1 195 ? -24.984 -0.747 27.260 1.00 72.31 195 VAL A C 1
ATOM 1563 O O . VAL A 1 195 ? -24.869 0.446 26.966 1.00 72.31 195 VAL A O 1
ATOM 1566 N N . HIS A 1 196 ? -25.403 -1.141 28.466 1.00 66.88 196 HIS A N 1
ATOM 1567 C CA . HIS A 1 196 ? -25.726 -0.208 29.548 1.00 66.88 196 HIS A CA 1
ATOM 1568 C C . HIS A 1 196 ? -24.446 0.434 30.105 1.00 66.88 196 HIS A C 1
ATOM 1570 O O . HIS A 1 196 ? -23.881 0.035 31.122 1.00 66.88 196 HIS A O 1
ATOM 1576 N N . LEU A 1 197 ? -23.952 1.451 29.401 1.00 66.25 197 LEU A N 1
ATOM 1577 C CA . LEU A 1 197 ? -22.853 2.288 29.860 1.00 66.25 197 LEU A CA 1
ATOM 1578 C C . LEU A 1 197 ? -23.394 3.500 30.615 1.00 66.25 197 LEU A C 1
ATOM 1580 O O . LEU A 1 197 ? -24.257 4.225 30.118 1.00 66.25 197 LEU A O 1
ATOM 1584 N N . ASP A 1 198 ? -22.817 3.743 31.788 1.00 67.88 198 ASP A N 1
ATOM 1585 C CA . ASP A 1 198 ? -22.954 5.008 32.506 1.00 67.88 198 ASP A CA 1
ATOM 1586 C C . ASP A 1 198 ? -22.644 6.189 31.568 1.00 67.88 198 ASP A C 1
ATOM 1588 O O . ASP A 1 198 ? -21.725 6.117 30.743 1.00 67.88 198 ASP A O 1
ATOM 1592 N N . GLU A 1 199 ? -23.421 7.263 31.670 1.00 67.56 199 GLU A N 1
ATOM 1593 C CA . GLU A 1 199 ? -23.427 8.380 30.717 1.00 67.56 199 GLU A CA 1
ATOM 1594 C C . GLU A 1 199 ? -22.042 9.042 30.615 1.00 67.56 199 GLU A C 1
ATOM 1596 O O . GLU A 1 199 ? -21.563 9.343 29.521 1.00 67.56 199 GLU A O 1
ATOM 1601 N N . ALA A 1 200 ? -21.315 9.118 31.735 1.00 66.38 200 ALA A N 1
ATOM 1602 C CA . ALA A 1 200 ? -19.934 9.593 31.776 1.00 66.38 200 ALA A CA 1
ATOM 1603 C C . ALA A 1 200 ? -18.966 8.704 30.968 1.00 66.38 200 ALA A C 1
ATOM 1605 O O . ALA A 1 200 ? -18.122 9.206 30.227 1.00 66.38 200 ALA A O 1
ATOM 1606 N N . LYS A 1 201 ? -19.096 7.374 31.060 1.00 68.12 201 LYS A N 1
ATOM 1607 C CA . LYS A 1 201 ? -18.244 6.428 30.312 1.00 68.12 201 LYS A CA 1
ATOM 1608 C C . LYS A 1 201 ? -18.588 6.419 28.827 1.00 68.12 201 LYS A C 1
ATOM 1610 O O . LYS A 1 201 ? -17.693 6.273 27.998 1.00 68.12 201 LYS A O 1
ATOM 1615 N N . ARG A 1 202 ? -19.872 6.591 28.502 1.00 66.94 202 ARG A N 1
ATOM 1616 C CA . ARG A 1 202 ? -20.370 6.726 27.130 1.00 66.94 202 ARG A CA 1
ATOM 1617 C C . ARG A 1 202 ? -19.816 7.988 26.471 1.00 66.94 202 ARG A C 1
ATOM 1619 O O . ARG A 1 202 ? -19.305 7.898 25.362 1.00 66.94 202 ARG A O 1
ATOM 1626 N N . ASN A 1 203 ? -19.821 9.119 27.174 1.00 67.31 203 ASN A N 1
ATOM 1627 C CA . ASN A 1 203 ? -19.277 10.377 26.660 1.00 67.31 203 ASN A CA 1
ATOM 1628 C C . ASN A 1 203 ? -17.760 10.320 26.449 1.00 67.31 203 ASN A C 1
ATOM 1630 O O . ASN A 1 203 ? -17.279 10.846 25.455 1.00 67.31 203 ASN A O 1
ATOM 1634 N N . ILE A 1 204 ? -17.010 9.621 27.309 1.00 69.88 204 ILE A N 1
ATOM 1635 C CA . ILE A 1 204 ? -15.573 9.377 27.082 1.00 69.88 204 ILE A CA 1
ATOM 1636 C C . ILE A 1 204 ? -15.361 8.510 25.834 1.00 69.88 204 ILE A C 1
ATOM 1638 O O . ILE A 1 204 ? -14.465 8.771 25.042 1.00 69.88 204 ILE A O 1
ATOM 1642 N N . LEU A 1 205 ? -16.192 7.488 25.636 1.00 65.06 205 LEU A N 1
ATOM 1643 C CA . LEU A 1 205 ? -16.086 6.571 24.503 1.00 65.06 205 LEU A CA 1
ATOM 1644 C C . LEU A 1 205 ? -16.428 7.243 23.166 1.00 65.06 205 LEU A C 1
ATOM 1646 O O . LEU A 1 205 ? -15.723 7.054 22.180 1.00 65.06 205 LEU A O 1
ATOM 1650 N N . VAL A 1 206 ? -17.487 8.053 23.156 1.00 64.38 206 VAL A N 1
ATOM 1651 C CA . VAL A 1 206 ? -17.861 8.909 22.025 1.00 64.38 206 VAL A CA 1
ATOM 1652 C C . VAL A 1 206 ? -16.801 9.992 21.811 1.00 64.38 206 VAL A C 1
ATOM 1654 O O . VAL A 1 206 ? -16.434 10.259 20.675 1.00 64.38 206 VAL A O 1
ATOM 1657 N N . GLY A 1 207 ? -16.233 10.542 22.886 1.00 60.00 207 GLY A N 1
ATOM 1658 C CA . GLY A 1 207 ? -15.106 11.471 22.846 1.00 60.00 207 GLY A CA 1
ATOM 1659 C C . GLY A 1 207 ? -13.876 10.872 22.170 1.00 60.00 207 GLY A C 1
ATOM 1660 O O . GLY A 1 207 ? -13.352 11.486 21.260 1.00 60.00 207 GLY A O 1
ATOM 1661 N N . VAL A 1 208 ? -13.475 9.639 22.496 1.00 61.41 208 VAL A N 1
ATOM 1662 C CA . VAL A 1 208 ? -12.368 8.937 21.809 1.00 61.41 208 VAL A CA 1
ATOM 1663 C C . VAL A 1 208 ? -12.662 8.727 20.318 1.00 61.41 208 VAL A C 1
ATOM 1665 O O . VAL A 1 208 ? -11.754 8.801 19.499 1.00 61.41 208 VAL A O 1
ATOM 1668 N N . LEU A 1 209 ? -13.925 8.509 19.942 1.00 56.03 209 LEU A N 1
ATOM 1669 C CA . LEU A 1 209 ? -14.336 8.401 18.536 1.00 56.03 209 LEU A CA 1
ATOM 1670 C C . LEU A 1 209 ? -14.339 9.754 17.793 1.00 56.03 209 LEU A C 1
ATOM 1672 O O . LEU A 1 209 ? -14.303 9.754 16.563 1.00 56.03 209 LEU A O 1
ATOM 1676 N N . ILE A 1 210 ? -14.400 10.881 18.514 1.00 53.88 210 ILE A N 1
ATOM 1677 C CA . ILE A 1 210 ? -14.473 12.245 17.959 1.00 53.88 210 ILE A CA 1
ATOM 1678 C C . ILE A 1 210 ? -13.117 12.977 18.030 1.00 53.88 210 ILE A C 1
ATOM 1680 O O . ILE A 1 210 ? -12.783 13.720 17.110 1.00 53.88 210 ILE A O 1
ATOM 1684 N N . GLU A 1 211 ? -12.341 12.788 19.101 1.00 44.97 211 GLU A N 1
ATOM 1685 C CA . GLU A 1 211 ? -11.080 13.491 19.381 1.00 44.97 211 GLU A CA 1
ATOM 1686 C C . GLU A 1 211 ? -9.857 12.841 18.730 1.00 44.97 211 GLU A C 1
ATOM 1688 O O . GLU A 1 211 ? -8.912 13.554 18.403 1.00 44.97 211 GLU A O 1
ATOM 1693 N N . GLU A 1 212 ? -9.863 11.524 18.497 1.00 46.31 212 GLU A N 1
ATOM 1694 C CA . GLU A 1 212 ? -8.840 10.858 17.688 1.00 46.31 212 GLU A CA 1
ATOM 1695 C C . GLU A 1 212 ? -9.314 10.899 16.232 1.00 46.31 212 GLU A C 1
ATOM 1697 O O . GLU A 1 212 ? -10.182 10.108 15.840 1.00 46.31 212 GLU A O 1
ATOM 1702 N N . PRO A 1 213 ? -8.797 11.816 15.394 1.00 44.47 213 PRO A N 1
ATOM 1703 C CA . PRO A 1 213 ? -9.222 11.877 14.020 1.00 44.47 213 PRO A CA 1
ATOM 1704 C C . PRO A 1 213 ? -8.687 10.609 13.361 1.00 44.47 213 PRO A C 1
ATOM 1706 O O . PRO A 1 213 ? -7.520 10.528 12.975 1.00 44.47 213 PRO A O 1
ATOM 1709 N N . PHE A 1 214 ? -9.558 9.626 13.128 1.00 47.69 214 PHE A N 1
ATOM 1710 C CA . PHE A 1 214 ? -9.486 8.937 11.849 1.00 47.69 214 PHE A CA 1
ATOM 1711 C C . PHE A 1 214 ? -9.357 10.064 10.826 1.00 47.69 214 PHE A C 1
ATOM 1713 O O . PHE A 1 214 ? -10.243 10.921 10.811 1.00 47.69 214 PHE A O 1
ATOM 1720 N N . PRO A 1 215 ? -8.255 10.173 10.065 1.00 42.12 215 PRO A N 1
ATOM 1721 C CA . PRO A 1 215 ? -8.098 11.241 9.097 1.00 42.12 215 PRO A CA 1
ATOM 1722 C C . PRO A 1 215 ? -9.194 11.056 8.045 1.00 42.12 215 PRO A C 1
ATOM 1724 O O . PRO A 1 215 ? -9.043 10.325 7.066 1.00 42.12 215 PRO A O 1
ATOM 1727 N N . MET A 1 216 ? -10.336 11.681 8.326 1.00 36.59 216 MET A N 1
ATOM 1728 C CA . MET A 1 216 ? -11.541 11.824 7.530 1.00 36.59 216 MET A CA 1
ATOM 1729 C C . MET A 1 216 ? -11.141 12.678 6.335 1.00 36.59 216 MET A C 1
ATOM 1731 O O . MET A 1 216 ? -11.297 13.896 6.290 1.00 36.59 216 MET A O 1
ATOM 1735 N N . LEU A 1 217 ? -10.498 12.003 5.390 1.00 39.56 217 LEU A N 1
ATOM 1736 C CA . LEU A 1 217 ? -10.154 12.490 4.075 1.00 39.56 217 LEU A CA 1
ATOM 1737 C C . LEU A 1 217 ? -11.391 13.115 3.422 1.00 39.56 217 LEU A C 1
ATOM 1739 O O . LEU A 1 217 ? -12.338 12.421 3.074 1.00 39.56 217 LEU A O 1
ATOM 1743 N N . ALA A 1 218 ? -11.298 14.422 3.180 1.00 41.00 218 ALA A N 1
ATOM 1744 C CA . ALA A 1 218 ? -12.108 15.181 2.232 1.00 41.00 218 ALA A CA 1
ATOM 1745 C C . ALA A 1 218 ? -13.609 15.287 2.560 1.00 41.00 218 ALA A C 1
ATOM 1747 O O . ALA A 1 218 ? -14.469 14.711 1.890 1.00 41.00 218 ALA A O 1
ATOM 1748 N N . LEU A 1 219 ? -13.899 16.166 3.522 1.00 38.91 219 LEU A N 1
ATOM 1749 C CA . LEU A 1 219 ? -15.222 16.639 3.941 1.00 38.91 219 LEU A CA 1
ATOM 1750 C C . LEU A 1 219 ? -16.203 16.910 2.775 1.00 38.91 219 LEU A C 1
ATOM 1752 O O . LEU A 1 219 ? -17.378 16.593 2.891 1.00 38.91 219 LEU A O 1
ATOM 1756 N N . ASN A 1 220 ? -15.735 17.389 1.615 1.00 36.81 220 ASN A N 1
ATOM 1757 C CA . ASN A 1 220 ? -16.619 17.704 0.483 1.00 36.81 220 ASN A CA 1
ATOM 1758 C C . ASN A 1 220 ? -17.083 16.484 -0.335 1.00 36.81 220 ASN A C 1
ATOM 1760 O O . ASN A 1 220 ? -18.217 16.480 -0.792 1.00 36.81 220 ASN A O 1
ATOM 1764 N N . LYS A 1 221 ? -16.267 15.429 -0.493 1.00 41.44 221 LYS A N 1
ATOM 1765 C CA . LYS A 1 221 ? -16.727 14.172 -1.134 1.00 41.44 221 LYS A CA 1
ATOM 1766 C C . LYS A 1 221 ? -17.535 13.307 -0.168 1.00 41.44 221 LYS A C 1
ATOM 1768 O O . LYS A 1 221 ? -18.404 12.550 -0.589 1.00 41.44 221 LYS A O 1
ATOM 1773 N N . LEU A 1 222 ? -17.246 13.438 1.125 1.00 40.06 222 LEU A N 1
ATOM 1774 C CA . LEU A 1 222 ? -17.973 12.761 2.187 1.00 40.06 222 LEU A CA 1
ATOM 1775 C C . LEU A 1 222 ? -19.349 13.369 2.443 1.00 40.06 222 LEU A C 1
ATOM 1777 O O . LEU A 1 222 ? -20.215 12.611 2.834 1.00 40.06 222 LEU A O 1
ATOM 1781 N N . CYS A 1 223 ? -19.596 14.660 2.196 1.00 39.22 223 CYS A N 1
ATOM 1782 C CA . CYS A 1 223 ? -20.949 15.227 2.288 1.00 39.22 223 CYS A CA 1
ATOM 1783 C C . CYS A 1 223 ? -21.902 14.639 1.233 1.00 39.22 223 CYS A C 1
ATOM 1785 O O . CYS A 1 223 ? -23.010 14.233 1.582 1.00 39.22 223 CYS A O 1
ATOM 1787 N N . ASP A 1 224 ? -21.451 14.497 -0.018 1.00 43.62 224 ASP A N 1
ATOM 1788 C CA . ASP A 1 224 ? -22.260 13.892 -1.089 1.00 43.62 224 ASP A CA 1
ATOM 1789 C C . ASP A 1 224 ? -22.494 12.393 -0.834 1.00 43.62 224 ASP A C 1
ATOM 1791 O O . ASP A 1 224 ? -23.607 11.886 -0.968 1.00 43.62 224 ASP A O 1
ATOM 1795 N N . GLN A 1 225 ? -21.463 11.685 -0.365 1.00 43.25 225 GLN A N 1
ATOM 1796 C CA . GLN A 1 225 ? -21.560 10.269 -0.006 1.00 43.25 225 GLN A CA 1
ATOM 1797 C C . GLN A 1 225 ? -22.280 10.040 1.337 1.00 43.25 225 GLN A C 1
ATOM 1799 O O . GLN A 1 225 ? -22.852 8.977 1.563 1.00 43.25 225 GLN A O 1
ATOM 1804 N N . ALA A 1 226 ? -22.294 11.023 2.240 1.00 39.53 226 ALA A N 1
ATOM 1805 C CA . ALA A 1 226 ? -23.087 10.999 3.462 1.00 39.53 226 ALA A CA 1
ATOM 1806 C C . ALA A 1 226 ? -24.567 11.179 3.145 1.00 39.53 226 ALA A C 1
ATOM 1808 O O . ALA A 1 226 ? -25.366 10.542 3.808 1.00 39.53 226 ALA A O 1
ATOM 1809 N N . HIS A 1 227 ? -24.948 11.949 2.126 1.00 39.78 227 HIS A N 1
ATOM 1810 C CA . HIS A 1 227 ? -26.358 12.092 1.767 1.00 39.78 227 HIS A CA 1
ATOM 1811 C C . HIS A 1 227 ? -26.969 10.765 1.279 1.00 39.78 227 HIS A C 1
ATOM 1813 O O . HIS A 1 227 ? -28.007 10.347 1.789 1.00 39.78 227 HIS A O 1
ATOM 1819 N N . GLU A 1 228 ? -26.280 10.038 0.387 1.00 43.53 228 GLU A N 1
ATOM 1820 C CA . GLU A 1 228 ? -26.712 8.688 -0.022 1.00 43.53 228 GLU A CA 1
ATOM 1821 C C . GLU A 1 228 ? -26.643 7.692 1.141 1.00 43.53 228 GLU A C 1
ATOM 1823 O O . GLU A 1 228 ? -27.604 6.969 1.408 1.00 43.53 228 GLU A O 1
ATOM 1828 N N . SER A 1 229 ? -25.541 7.681 1.894 1.00 40.44 229 SER A N 1
ATOM 1829 C CA . SER A 1 229 ? -25.377 6.713 2.975 1.00 40.44 229 SER A CA 1
ATOM 1830 C C . SER A 1 229 ? -26.204 7.008 4.226 1.00 40.44 229 SER A C 1
ATOM 1832 O O . SER A 1 229 ? -26.427 6.086 4.990 1.00 40.44 229 SER A O 1
ATOM 1834 N N . ILE A 1 230 ? -26.666 8.235 4.477 1.00 43.69 230 ILE A N 1
ATOM 1835 C CA . ILE A 1 230 ? -27.621 8.525 5.561 1.00 43.69 230 ILE A CA 1
ATOM 1836 C C . ILE A 1 230 ? -28.982 7.901 5.221 1.00 43.69 230 ILE A C 1
ATOM 1838 O O . ILE A 1 230 ? -29.637 7.374 6.117 1.00 43.69 230 ILE A O 1
ATOM 1842 N N . SER A 1 231 ? -29.368 7.870 3.938 1.00 45.19 231 SER A N 1
ATOM 1843 C CA . SER A 1 231 ? -30.586 7.170 3.500 1.00 45.19 231 SER A CA 1
ATOM 1844 C C . SER A 1 231 ? -30.462 5.643 3.628 1.00 45.19 231 SER A C 1
ATOM 1846 O O . SER A 1 231 ? -31.391 4.988 4.096 1.00 45.19 231 SER A O 1
ATOM 1848 N N . GLU A 1 232 ? -29.287 5.080 3.314 1.00 51.19 232 GLU A N 1
ATOM 1849 C CA . GLU A 1 232 ? -29.009 3.646 3.484 1.00 51.19 232 GLU A CA 1
ATOM 1850 C C . GLU A 1 232 ? -28.853 3.253 4.962 1.00 51.19 232 GLU A C 1
ATOM 1852 O O . GLU A 1 232 ? -29.331 2.197 5.367 1.00 51.19 232 GLU A O 1
ATOM 1857 N N . VAL A 1 233 ? -28.225 4.102 5.787 1.00 48.50 233 VAL A N 1
ATOM 1858 C CA . VAL A 1 233 ? -28.062 3.890 7.236 1.00 48.50 233 VAL A CA 1
ATOM 1859 C C . VAL A 1 233 ? -29.407 3.941 7.951 1.00 48.50 233 VAL A C 1
ATOM 1861 O O . VAL A 1 233 ? -29.617 3.129 8.842 1.00 48.50 233 VAL A O 1
ATOM 1864 N N . ALA A 1 234 ? -30.339 4.805 7.537 1.00 47.16 234 ALA A N 1
ATOM 1865 C CA . ALA A 1 234 ? -31.697 4.806 8.082 1.00 47.16 234 ALA A CA 1
ATOM 1866 C C . ALA A 1 234 ? -32.433 3.481 7.791 1.00 47.16 234 ALA A C 1
ATOM 1868 O O . ALA A 1 234 ? -33.023 2.894 8.693 1.00 47.16 234 ALA A O 1
ATOM 1869 N N . ALA A 1 235 ? -32.323 2.949 6.567 1.00 55.16 235 ALA A N 1
ATOM 1870 C CA . ALA A 1 235 ? -32.934 1.666 6.200 1.00 55.16 235 ALA A CA 1
ATOM 1871 C C . ALA A 1 235 ? -32.252 0.451 6.869 1.00 55.16 235 ALA A C 1
ATOM 1873 O O . ALA A 1 235 ? -32.911 -0.523 7.238 1.00 55.16 235 ALA A O 1
ATOM 1874 N N . LEU A 1 236 ? -30.928 0.504 7.052 1.00 55.28 236 LEU A N 1
ATOM 1875 C CA . LEU A 1 236 ? -30.159 -0.524 7.762 1.00 55.28 236 LEU A CA 1
ATOM 1876 C C . LEU A 1 236 ? -30.384 -0.480 9.279 1.00 55.28 236 LEU A C 1
ATOM 1878 O O . LEU A 1 236 ? -30.419 -1.542 9.898 1.00 55.28 236 LEU A O 1
ATOM 1882 N N . GLN A 1 237 ? -30.570 0.704 9.875 1.00 53.03 237 GLN A N 1
ATOM 1883 C CA . GLN A 1 237 ? -30.866 0.859 11.303 1.00 53.03 237 GLN A CA 1
ATOM 1884 C C . GLN A 1 237 ? -32.148 0.126 11.691 1.00 53.03 237 GLN A C 1
ATOM 1886 O O . GLN A 1 237 ? -32.133 -0.624 12.668 1.00 53.03 237 GLN A O 1
ATOM 1891 N N . ASP A 1 238 ? -33.210 0.253 10.895 1.00 55.44 238 ASP A N 1
ATOM 1892 C CA . ASP A 1 238 ? -34.473 -0.444 11.152 1.00 55.44 238 ASP A CA 1
ATOM 1893 C C . ASP A 1 238 ? -34.301 -1.971 11.059 1.00 55.44 238 ASP A C 1
ATOM 1895 O O . ASP A 1 238 ? -34.715 -2.712 11.955 1.00 55.44 238 ASP A O 1
ATOM 1899 N N . SER A 1 239 ? -33.584 -2.456 10.037 1.00 66.56 239 SER A N 1
ATOM 1900 C CA . SER A 1 239 ? -33.347 -3.894 9.857 1.00 66.56 239 SER A CA 1
ATOM 1901 C C . SER A 1 239 ? -32.433 -4.505 10.930 1.00 66.56 239 SER A C 1
ATOM 1903 O O . SER A 1 239 ? -32.607 -5.674 11.292 1.00 66.56 239 SER A O 1
ATOM 1905 N N . ILE A 1 240 ? -31.434 -3.760 11.411 1.00 62.84 240 ILE A N 1
ATOM 1906 C CA . ILE A 1 240 ? -30.487 -4.224 12.434 1.00 62.84 240 ILE A CA 1
ATOM 1907 C C . ILE A 1 240 ? -31.150 -4.192 13.817 1.00 62.84 240 ILE A C 1
ATOM 1909 O O . ILE A 1 240 ? -31.010 -5.152 14.581 1.00 62.84 240 ILE A O 1
ATOM 1913 N N . LEU A 1 241 ? -31.927 -3.148 14.121 1.00 65.44 241 LEU A N 1
ATOM 1914 C CA . LEU A 1 241 ? -32.664 -3.027 15.379 1.00 65.44 241 LEU A CA 1
ATOM 1915 C C . LEU A 1 241 ? -33.686 -4.162 15.544 1.00 65.44 241 LEU A C 1
ATOM 1917 O O . LEU A 1 241 ? -33.800 -4.733 16.632 1.00 65.44 241 LEU A O 1
ATOM 1921 N N . ASP A 1 242 ? -34.376 -4.549 14.471 1.00 73.75 242 ASP A N 1
ATOM 1922 C CA . ASP A 1 242 ? -35.312 -5.676 14.499 1.00 73.75 242 ASP A CA 1
ATOM 1923 C C . ASP A 1 242 ? -34.615 -7.011 14.772 1.00 73.75 242 ASP A C 1
ATOM 1925 O O . ASP A 1 242 ? -35.081 -7.804 15.599 1.00 73.75 242 ASP A O 1
ATOM 1929 N N . ARG A 1 243 ? -33.449 -7.250 14.160 1.00 72.19 243 ARG A N 1
ATOM 1930 C CA . ARG A 1 243 ? -32.660 -8.463 14.424 1.00 72.19 243 ARG A CA 1
ATOM 1931 C C . ARG A 1 243 ? -32.102 -8.500 15.844 1.00 72.19 243 ARG A C 1
ATOM 1933 O O . ARG A 1 243 ? -32.106 -9.563 16.467 1.00 72.19 243 ARG A O 1
ATOM 1940 N N . LEU A 1 244 ? -31.669 -7.362 16.383 1.00 61.06 244 LEU A N 1
ATOM 1941 C CA . LEU A 1 244 ? -31.158 -7.276 17.753 1.00 61.06 244 LEU A CA 1
ATOM 1942 C C . LEU A 1 244 ? -32.272 -7.504 18.784 1.00 61.06 244 LEU A C 1
ATOM 1944 O O . LEU A 1 244 ? -32.063 -8.278 19.716 1.00 61.06 244 LEU A O 1
ATOM 1948 N N . LYS A 1 245 ? -33.485 -6.982 18.553 1.00 72.75 245 LYS A N 1
ATOM 1949 C CA . LYS A 1 245 ? -34.680 -7.286 19.371 1.00 72.75 245 LYS A CA 1
ATOM 1950 C C . LYS A 1 245 ? -35.090 -8.761 19.310 1.00 72.75 245 LYS A C 1
ATOM 1952 O O . LYS A 1 245 ? -35.648 -9.298 20.267 1.00 72.75 245 LYS A O 1
ATOM 1957 N N . VAL A 1 246 ? -34.869 -9.435 18.180 1.00 76.38 246 VAL A N 1
ATOM 1958 C CA . VAL A 1 246 ? -35.088 -10.888 18.056 1.00 76.38 246 VAL A CA 1
ATOM 1959 C C . VAL A 1 246 ? -34.013 -11.666 18.824 1.00 76.38 246 VAL A C 1
ATOM 1961 O O . VAL A 1 246 ? -34.344 -12.604 19.548 1.00 76.38 246 VAL A O 1
ATOM 1964 N N . LYS A 1 247 ? -32.742 -11.249 18.744 1.00 69.44 247 LYS A N 1
ATOM 1965 C CA . LYS A 1 247 ? -31.619 -11.876 19.468 1.00 69.44 247 LYS A CA 1
ATOM 1966 C C . LYS A 1 247 ? -31.742 -11.687 20.986 1.00 69.44 247 LYS A C 1
ATOM 1968 O O . LYS A 1 247 ? -31.464 -12.621 21.733 1.00 69.44 247 LYS A O 1
ATOM 1973 N N . GLU A 1 248 ? -32.215 -10.527 21.438 1.00 65.31 248 GLU A N 1
ATOM 1974 C CA . GLU A 1 248 ? -32.526 -10.239 22.844 1.00 65.31 248 GLU A CA 1
ATOM 1975 C C . GLU A 1 248 ? -33.670 -11.123 23.363 1.00 65.31 248 GLU A C 1
ATOM 1977 O O . GLU A 1 248 ? -33.526 -11.761 24.407 1.00 65.31 248 GLU A O 1
ATOM 1982 N N . ARG A 1 249 ? -34.758 -11.265 22.588 1.00 66.38 249 ARG A N 1
ATOM 1983 C CA . ARG A 1 249 ? -35.864 -12.180 22.921 1.00 66.38 249 ARG A CA 1
ATOM 1984 C C . ARG A 1 249 ? -35.406 -13.634 23.021 1.00 66.38 249 ARG A C 1
ATOM 1986 O O . ARG A 1 249 ? -35.673 -14.279 24.032 1.00 66.38 249 ARG A O 1
ATOM 1993 N N . HIS A 1 250 ? -34.619 -14.115 22.061 1.00 62.47 250 HIS A N 1
ATOM 1994 C CA . HIS A 1 250 ? -34.035 -15.459 22.123 1.00 62.47 250 HIS A CA 1
ATOM 1995 C C . HIS A 1 250 ? -33.081 -15.657 23.310 1.00 62.47 250 HIS A C 1
ATOM 1997 O O . HIS A 1 250 ? -33.015 -16.755 23.861 1.00 62.47 250 HIS A O 1
ATOM 2003 N N . LEU A 1 251 ? -32.354 -14.616 23.733 1.00 51.72 251 LEU A N 1
ATOM 2004 C CA . LEU A 1 251 ? -31.533 -14.674 24.946 1.00 51.72 251 LEU A CA 1
ATOM 2005 C C . LEU A 1 251 ? -32.380 -14.717 26.228 1.00 51.72 251 LEU A C 1
ATOM 2007 O O . LEU A 1 251 ? -31.936 -15.312 27.209 1.00 51.72 251 LEU A O 1
ATOM 2011 N N . SER A 1 252 ? -33.568 -14.104 26.222 1.00 55.22 252 SER A N 1
ATOM 2012 C CA . SER A 1 252 ? -34.496 -14.080 27.362 1.00 55.22 252 SER A CA 1
ATOM 2013 C C . SER A 1 252 ? -35.335 -15.362 27.515 1.00 55.22 252 SER A C 1
ATOM 2015 O O . SER A 1 252 ? -35.735 -15.698 28.626 1.00 55.22 252 SER A O 1
ATOM 2017 N N . GLU A 1 253 ? -35.544 -16.123 26.433 1.00 53.62 253 GLU A N 1
ATOM 2018 C CA . GLU A 1 253 ? -36.365 -17.349 26.401 1.00 53.62 253 GLU A CA 1
ATOM 2019 C C . GLU A 1 253 ? -35.600 -18.652 26.713 1.00 53.62 253 GLU A C 1
ATOM 2021 O O . GLU A 1 253 ? -36.159 -19.743 26.606 1.00 53.62 253 GLU A O 1
ATOM 2026 N N . HIS A 1 254 ? -34.329 -18.593 27.124 1.00 47.59 254 HIS A N 1
ATOM 2027 C CA . HIS A 1 254 ? -33.624 -19.750 27.696 1.00 47.59 254 HIS A CA 1
ATOM 2028 C C . HIS A 1 254 ? -33.631 -19.687 29.233 1.00 47.59 254 HIS A C 1
ATOM 2030 O O . HIS A 1 254 ? -32.683 -19.168 29.830 1.00 47.59 254 HIS A O 1
ATOM 2036 N N . PRO A 1 255 ? -34.668 -20.223 29.910 1.00 41.94 255 PRO A N 1
ATOM 2037 C CA . PRO A 1 255 ? -34.664 -20.337 31.357 1.00 41.94 255 PRO A CA 1
ATOM 2038 C C . PRO A 1 255 ? -33.607 -21.358 31.788 1.00 41.94 255 PRO A C 1
ATOM 2040 O O . PRO A 1 255 ? -33.586 -22.506 31.341 1.00 41.94 255 PRO A O 1
ATOM 2043 N N . THR A 1 256 ? -32.736 -20.948 32.706 1.00 46.78 256 THR A N 1
ATOM 2044 C CA . THR A 1 256 ? -31.858 -21.842 33.462 1.00 46.78 256 THR A CA 1
ATOM 2045 C C . THR A 1 256 ? -32.700 -22.742 34.370 1.00 46.78 256 THR A C 1
ATOM 2047 O O . THR A 1 256 ? -32.905 -22.425 35.541 1.00 46.78 256 THR A O 1
ATOM 2050 N N . ASN A 1 257 ? -33.191 -23.867 33.851 1.00 47.19 257 ASN A N 1
ATOM 2051 C CA . ASN A 1 257 ? -33.763 -24.935 34.668 1.00 47.19 257 ASN A CA 1
ATOM 2052 C C . ASN A 1 257 ? -32.697 -25.999 34.938 1.00 47.19 257 ASN A C 1
ATOM 2054 O O . ASN A 1 257 ? -32.334 -26.769 34.053 1.00 47.19 257 ASN A O 1
ATOM 2058 N N . GLY A 1 258 ? -32.199 -26.042 36.176 1.00 42.47 258 GLY A N 1
ATOM 2059 C CA . GLY A 1 258 ? -31.286 -27.099 36.606 1.00 42.47 258 GLY A CA 1
ATOM 2060 C C . GLY A 1 258 ? -30.615 -26.876 37.960 1.00 42.47 258 GLY A C 1
ATOM 2061 O O . GLY A 1 258 ? -29.396 -26.760 38.028 1.00 42.47 258 GLY A O 1
ATOM 2062 N N . ARG A 1 259 ? -31.382 -26.866 39.056 1.00 35.97 259 ARG A N 1
ATOM 2063 C CA . ARG A 1 259 ? -30.863 -27.273 40.375 1.00 35.97 259 ARG A CA 1
ATOM 2064 C C . ARG A 1 259 ? -31.874 -28.212 41.035 1.00 35.97 259 ARG A C 1
ATOM 2066 O O . ARG A 1 259 ? -32.957 -27.739 41.378 1.00 35.97 259 ARG A O 1
ATOM 2073 N N . PRO A 1 260 ? -31.562 -29.506 41.231 1.00 42.16 260 PRO A N 1
ATOM 2074 C CA . PRO A 1 260 ? -32.401 -30.359 42.052 1.00 42.16 260 PRO A CA 1
ATOM 2075 C C . PRO A 1 260 ? -32.147 -30.018 43.525 1.00 42.16 260 PRO A C 1
ATOM 2077 O O . PRO A 1 260 ? -31.002 -29.919 43.968 1.00 42.16 260 PRO A O 1
ATOM 2080 N N . ARG A 1 261 ? -33.230 -29.791 44.271 1.00 39.41 261 ARG A N 1
ATOM 2081 C CA . ARG A 1 261 ? -33.224 -29.856 45.733 1.00 39.41 261 ARG A CA 1
ATOM 2082 C C . ARG A 1 261 ? -33.478 -31.307 46.131 1.00 39.41 261 ARG A C 1
ATOM 2084 O O . ARG A 1 261 ? -34.562 -31.816 45.856 1.00 39.41 261 ARG A O 1
ATOM 2091 N N . SER A 1 262 ? -32.505 -31.905 46.803 1.00 49.12 262 SER A N 1
ATOM 2092 C CA . SER A 1 262 ? -32.651 -33.014 47.751 1.00 49.12 262 SER A CA 1
ATOM 2093 C C . SER A 1 262 ? -31.378 -33.076 48.574 1.00 49.12 262 SER A C 1
ATOM 2095 O O . SER A 1 262 ? -30.312 -33.188 47.924 1.00 49.12 262 SER A O 1
#

Secondary structure (DSSP, 8-state):
---------HHHHHHHHSTTHHHHHHHHHTT-HHHHHHHHHHHHHHHHHHHHHHHHHHHHTT-S-TTSPPP---SHHHHHHHHHHHHHHHHHHHHHHHHHHHHHHHHHHHHHHHHHHHHHHHHH---STTHHHHHHHHHHHHHHHHHHHHHHSTT--HHHHHTTTS-HHHHHHHHHSS-HHHHHHHHHHHHHHHS---HHHHHHHHHHHHHS------HHHHHHHHHHHHHHHHHHHHHHHHHHHHHHHHHHS---------

Sequence (262 aa):
MRKERHLYTHNDWIQHRSSLRHVRHLLSSLSSRVVLSLVPPVLFFTTVAAVIASYNTAILMNWVPSFFPLLRASSLPYQLTAPALALLLVFRTEASYSRFEEGRKAWGTVITGANELARLVGVSVREPVDRKMKSVLIRYIMAFPVALKCHVIYGSDIHQDLRDLLDEGDLEVVLSSKHHPRCIIEFISQSLQLVHLDEAKRNILVGVLIEEPFPMLALNKLCDQAHESISEVAALQDSILDRLKVKERHLSEHPTNGRPRS

Foldseek 3Di:
DDPPPDDCDPVNVVVCPDPCNVVVCVVCVCVDPVVVVVVVVVVVVVVVVVVLVVVLVCVVVVVDDPPDDRDDDDCVVVVVCVVVVVVVVVVVVVVVVVVVVVVVVLLVLLVVLLVVLLVLLVPQQDDPVCPVLNLLLNLLSVLLSQLVCQVVDPPDDSCVSNVVSDDPVLSVVLVPDPRNNVSSVLVNVVSLVPGPGDPVSSVVSVCSVVVSDSVPPDPPVVVVVCVVVVVVSVVVVVVVVVVVVVVVVVVVPDDPPDDDDD

pLDDT: mean 76.5, std 17.24, range [35.97, 97.62]

Radius of gyration: 30.62 Å; chains: 1; bounding box: 74×51×96 Å

InterPro domains:
  IPR044669 Voltage-dependent anion channel-forming protein YneE/VCCN1/2-like [PF25539] (13-203)
  IPR044669 Voltage-dependent anion channel-forming protein YneE/VCCN1/2-like [PTHR33281] (1-204)

Organism: Amborella trichopoda (NCBI:txid13333)

=== Feature glossary ===
Annotated list of the representations used here:

Nearest PDB structures. The Foldseek neighbor list gives the closest experimentally determined structures in the PDB, ranked by structural alignment. TM-score near 1 means near-identical fold; near 0.3 means only rough topology match. This is how one finds what a novel AlphaFold prediction most resembles in the solved-structure universe.

Foldseek 3Di. Foldseek's 3Di representation compresses backbone geometry into a per-residue letter drawn from a learned twenty-state alphabet. It captures the tertiary interaction pattern around each residue — which residues are packed against it in space, regardless of where they are in sequence.

Radius of gyration, Cα contacts, bounding box. Radius of gyration (Rg) is the root-mean-square distance of Cα atoms from their centroid — a single number for overall size and compactness. A globular domain of N residues has Rg ≈ 2.2·N^0.38 Å; an extended or disordered chain has a much larger Rg. The Cα contact count is the number of residue pairs whose Cα atoms are within 8 Å and are more than four positions apart in sequence — a standard proxy for tertiary packing density. The bounding box is the smallest axis-aligned box enclosing all Cα atoms.

InterPro / GO / CATH / organism. The annotation block draws on four external resources. InterPro: which protein families and domains the sequence belongs to. GO: standardized terms for what the protein does, what process it participates in, and where in the cell it acts. CATH: which structural fold it has in the CATH hierarchy. Organism: the species of origin.

mmCIF coordinates. The mmCIF block holds the 3D Cartesian coordinates of each backbone atom (N, Cα, C, O) in ångströms. mmCIF is the PDB's canonical archive format — a tagged-loop text representation of the atomic model.

pLDDT. pLDDT is the predicted lDDT-Cα score: AlphaFold's confidence that the local environment of each residue (all inter-atomic distances within 15 Å) is correctly placed. It is a per-residue number between 0 and 100, with higher meaning more reliable.

Backbone torsions (φ/ψ). φ (phi) and ψ (psi) are the two rotatable backbone dihedrals per residue: φ is the C(i-1)–N–Cα–C torsion, ψ is the N–Cα–C–N(i+1) torsion, both in degrees on (−180°, 180°]. α-helical residues cluster near (−60°, −45°); β-strand residues near (−120°, +130°). A Ramachandran plot is simply a scatter of (φ, ψ) for every residue.

B-factor. For experimental (PDB) structures, the B-factor (temperature factor) quantifies the positional spread of each atom in the crystal — a combination of thermal vibration and static disorder — in units of Å². High B-factors mark flexible loops or poorly resolved regions; low B-factors mark the rigid, well-ordered core.

Secondary structure (3-state, P-SEA). SS3 is a coarse helix/strand/coil call (letters a/b/c) made by the P-SEA algorithm from inter-Cα distances and dihedrals. It is less detailed than DSSP but needs only Cα positions.

Predicted aligned error. Predicted aligned error is AlphaFold's pairwise confidence. Unlike pLDDT (per-residue), PAE is per-residue-pair and captures whether two parts of the structure are correctly placed relative to each other. Units are ångströms of expected positional error.

Solvent-accessible surface area. Solvent-accessible surface area (SASA) is the area in Å² traced out by the centre of a 1.4 Å probe sphere (a water molecule) rolled over the protein's van der Waals surface (Shrake–Rupley / Lee–Richards construction). Buried residues have near-zero SASA; fully exposed residues can exceed 200 Å². The total SASA scales roughly with the number of surface residues.

Secondary structure (8-state, DSSP). The SS8 string is DSSP's per-residue secondary-structure call. α-helix (H) means an i→i+4 H-bond ladder; β-strand (E) means the residue participates in a β-sheet; 3₁₀ (G) and π (I) are tighter and wider helices; T/S are turns/bends; '-' is loop.

Rendered structure images. Structure images are PyMOL renders from six orthogonal camera directions. Cartoon representation draws helices as coils and strands as arrows; sticks shows the backbone as bonds; surface shows the solvent-excluded envelope. Rainbow coloring maps sequence position to hue (blue→red, N→C); chain coloring assigns a distinct color per polypeptide.

Sequence. The amino-acid sequence is the protein's primary structure: the linear order of residues from the N-terminus to the C-terminus, written in one-letter code. Everything else here — the 3D coordinates, the secondary structure, the domain annotations — is ultimately a consequence of this string.

Contact-map, Ramachandran, and PAE plots. Three diagnostic plots accompany the record. The Cα contact map visualizes the tertiary structure as a 2D adjacency matrix (8 Å cutoff, sequence-local contacts suppressed). The Ramachandran plot shows the distribution of backbone (φ, ψ) torsions, with points in the α and β basins reflecting secondary structure content. The PAE plot shows AlphaFold's inter-residue confidence as a color matrix.